Protein AF-0000000068240963 (afdb_homodimer)

Nearest PDB structures (foldseek):
  6b12-assembly2_D  TM=6.753E-01  e=6.846E-03  Pseudomonas protegens Pf-5
  7p8y-assembly2_C  TM=1.912E-01  e=8.252E+00  Gammaproteobacteria bacterium
  6b12-assembly2_D  TM=6.751E-01  e=6.357E-03  Pseudomonas protegens Pf-5
  7p8y-assembly2_C  TM=1.913E-01  e=6.414E+00  Gammaproteobacteria bacterium

pLDDT: mean 86.7, std 23.02, range [28.16, 98.94]

Foldseek 3Di:
DDPPPPPPPPPPPPPPPPPPPPPPPPPPCPLDLAADADQDDDDPVNVFKDFDDDVPQQVVQDDDAQAKGFPDWTKIFGQAKAKKKDQFAPVDVVCQQPFKIGNDDDDDDPVVSCQQRVPACVHHVSFKMKIWIFHGGAMKIKHWMHKHDRDPVDIHGIHNGIMIGHHGRVVGIDPMDMDGDDDDDD/DDPPPPPPPPPPPPPPPPPPPPPPPPPPCVLDLAADADQDDDDPVNVFKDFDDDPPQQVVQDDDAQAKGFPDWTKIFGQAKAKKKDQFAPVDVVCQQPFKIGNDDDDDDPVVSCLQRVPACVHHVSFKMKIWIFHGGAMKIKHWMHKHDRDPVDIHGIHNGIMIGHHGRVVGIHPMDMDGDDDDDD

Structure (mmCIF, N/CA/C/O backbone):
data_AF-0000000068240963-model_v1
#
loop_
_entity.id
_entity.type
_entity.pdbx_description
1 polymer Lipoprotein
#
loop_
_atom_site.group_PDB
_atom_site.id
_atom_site.type_symbol
_atom_site.label_atom_id
_atom_site.label_alt_id
_atom_site.label_comp_id
_atom_site.label_asym_id
_atom_site.label_entity_id
_atom_site.label_seq_id
_atom_site.pdbx_PDB_ins_code
_atom_site.Cartn_x
_atom_site.Cartn_y
_atom_site.Cartn_z
_atom_site.occupancy
_atom_site.B_iso_or_equiv
_atom_site.auth_seq_id
_atom_site.auth_comp_id
_atom_site.auth_asym_id
_atom_site.auth_atom_id
_atom_site.pdbx_PDB_model_num
ATOM 1 N N . MET A 1 1 ? -93.062 -16.359 -16 1 31.48 1 MET A N 1
ATOM 2 C CA . MET A 1 1 ? -92 -15.68 -16.672 1 31.48 1 MET A CA 1
ATOM 3 C C . MET A 1 1 ? -90.812 -15.547 -15.742 1 31.48 1 MET A C 1
ATOM 5 O O . MET A 1 1 ? -90.938 -15.234 -14.562 1 31.48 1 MET A O 1
ATOM 9 N N . LEU A 1 2 ? -89.625 -16.219 -16.188 1 37.72 2 LEU A N 1
ATOM 10 C CA . LEU A 1 2 ? -88.312 -16.672 -15.734 1 37.72 2 LEU A CA 1
ATOM 11 C C . LEU A 1 2 ? -87.438 -15.477 -15.367 1 37.72 2 LEU A C 1
ATOM 13 O O . LEU A 1 2 ? -87.188 -14.586 -16.188 1 37.72 2 LEU A O 1
ATOM 17 N N . ASN A 1 3 ? -87.438 -15.094 -14.086 1 34.91 3 ASN A N 1
ATOM 18 C CA . ASN A 1 3 ? -86.625 -14.094 -13.375 1 34.91 3 ASN A CA 1
ATOM 19 C C . ASN A 1 3 ? -85.125 -14.281 -13.617 1 34.91 3 ASN A C 1
ATOM 21 O O . ASN A 1 3 ? -84.562 -15.32 -13.266 1 34.91 3 ASN A O 1
ATOM 25 N N . MET A 1 4 ? -84.562 -13.734 -14.695 1 28.16 4 MET A N 1
ATOM 26 C CA . MET A 1 4 ? -83.188 -13.727 -15.188 1 28.16 4 MET A CA 1
ATOM 27 C C . MET A 1 4 ? -82.25 -13.078 -14.172 1 28.16 4 MET A C 1
ATOM 29 O O . MET A 1 4 ? -82.312 -11.875 -13.93 1 28.16 4 MET A O 1
ATOM 33 N N . LYS A 1 5 ? -82.062 -13.617 -12.984 1 37.53 5 LYS A N 1
ATOM 34 C CA . LYS A 1 5 ? -81.125 -13.062 -12.023 1 37.53 5 LYS A CA 1
ATOM 35 C C . LYS A 1 5 ? -79.75 -12.883 -12.648 1 37.53 5 LYS A C 1
ATOM 37 O O . LYS A 1 5 ? -79.125 -13.852 -13.125 1 37.53 5 LYS A O 1
ATOM 42 N N . ARG A 1 6 ? -79.5 -11.734 -13.336 1 35.41 6 ARG A N 1
ATOM 43 C CA . ARG A 1 6 ? -78.188 -11.398 -13.891 1 35.41 6 ARG A CA 1
ATOM 44 C C . ARG A 1 6 ? -77.062 -11.539 -12.836 1 35.41 6 ARG A C 1
ATOM 46 O O . ARG A 1 6 ? -77.188 -10.969 -11.75 1 35.41 6 ARG A O 1
ATOM 53 N N . ILE A 1 7 ? -76.375 -12.68 -12.789 1 35.81 7 ILE A N 1
ATOM 54 C CA . ILE A 1 7 ? -75.188 -13 -12 1 35.81 7 ILE A CA 1
ATOM 55 C C . ILE A 1 7 ? -74.062 -11.977 -12.289 1 35.81 7 ILE A C 1
ATOM 57 O O . ILE A 1 7 ? -73.688 -11.797 -13.445 1 35.81 7 ILE A O 1
ATOM 61 N N . LEU A 1 8 ? -74 -10.859 -11.578 1 36.12 8 LEU A N 1
ATOM 62 C CA . LEU A 1 8 ? -72.938 -9.852 -11.648 1 36.12 8 LEU A CA 1
ATOM 63 C C . LEU A 1 8 ? -71.562 -10.484 -11.375 1 36.12 8 LEU A C 1
ATOM 65 O O . LEU A 1 8 ? -71.312 -11.078 -10.312 1 36.12 8 LEU A O 1
ATOM 69 N N . SER A 1 9 ? -70.875 -11.047 -12.398 1 35.81 9 SER A N 1
ATOM 70 C CA . SER A 1 9 ? -69.562 -11.594 -12.305 1 35.81 9 SER A CA 1
ATOM 71 C C . SER A 1 9 ? -68.562 -10.539 -11.852 1 35.81 9 SER A C 1
ATOM 73 O O . SER A 1 9 ? -68.438 -9.469 -12.469 1 35.81 9 SER A O 1
ATOM 75 N N . PHE A 1 10 ? -68.25 -10.438 -10.602 1 38.62 10 PHE A N 1
ATOM 76 C CA . PHE A 1 10 ? -67.188 -9.609 -10.031 1 38.62 10 PHE A CA 1
ATOM 77 C C . PHE A 1 10 ? -65.812 -10.039 -10.562 1 38.62 10 PHE A C 1
ATOM 79 O O . PHE A 1 10 ? -65.375 -11.18 -10.352 1 38.62 10 PHE A O 1
ATOM 86 N N . THR A 1 11 ? -65.375 -9.578 -11.758 1 35 11 THR A N 1
ATOM 87 C CA . THR A 1 11 ? -64.062 -9.805 -12.258 1 35 11 THR A CA 1
ATOM 88 C C . THR A 1 11 ? -63 -9.172 -11.328 1 35 11 THR A C 1
ATOM 90 O O . THR A 1 11 ? -63.031 -7.969 -11.078 1 35 11 THR A O 1
ATOM 93 N N . LEU A 1 12 ? -62.469 -9.961 -10.383 1 36.5 12 LEU A N 1
ATOM 94 C CA . LEU A 1 12 ? -61.344 -9.594 -9.539 1 36.5 12 LEU A CA 1
ATOM 95 C C . LEU A 1 12 ? -60.094 -9.297 -10.383 1 36.5 12 LEU A C 1
ATOM 97 O O . LEU A 1 12 ? -59.625 -10.164 -11.109 1 36.5 12 LEU A O 1
ATOM 101 N N . ILE A 1 13 ? -59.969 -8.102 -10.836 1 38 13 ILE A N 1
ATOM 102 C CA . ILE A 1 13 ? -58.75 -7.684 -11.516 1 38 13 ILE A CA 1
ATOM 103 C C . ILE A 1 13 ? -57.562 -7.781 -10.555 1 38 13 ILE A C 1
ATOM 105 O O . ILE A 1 13 ? -57.531 -7.129 -9.508 1 38 13 ILE A O 1
ATOM 109 N N . ALA A 1 14 ? -56.844 -8.93 -10.5 1 35.03 14 ALA A N 1
ATOM 110 C CA . ALA A 1 14 ? -55.594 -9.094 -9.797 1 35.03 14 ALA A CA 1
ATOM 111 C C . ALA A 1 14 ? -54.531 -8.102 -10.305 1 35.03 14 ALA A C 1
ATOM 113 O O . ALA A 1 14 ? -54.125 -8.188 -11.453 1 35.03 14 ALA A O 1
ATOM 114 N N . ALA A 1 15 ? -54.594 -6.848 -9.836 1 36.31 15 ALA A N 1
ATOM 115 C CA . ALA A 1 15 ? -53.5 -5.926 -10.07 1 36.31 15 ALA A CA 1
ATOM 116 C C . ALA A 1 15 ? -52.188 -6.531 -9.602 1 36.31 15 ALA A C 1
ATOM 118 O O . ALA A 1 15 ? -52 -6.797 -8.406 1 36.31 15 ALA A O 1
ATOM 119 N N . ILE A 1 16 ? -51.625 -7.43 -10.484 1 35.94 16 ILE A N 1
ATOM 120 C CA . ILE A 1 16 ? -50.25 -7.844 -10.242 1 35.94 16 ILE A CA 1
ATOM 121 C C . ILE A 1 16 ? -49.344 -6.609 -10.117 1 35.94 16 ILE A C 1
ATOM 123 O O . ILE A 1 16 ? -49.219 -5.84 -11.07 1 35.94 16 ILE A O 1
ATOM 127 N N . GLN A 1 17 ? -49.312 -5.965 -8.945 1 37.25 17 GLN A N 1
ATOM 128 C CA . GLN A 1 17 ? -48.281 -4.988 -8.648 1 37.25 17 GLN A CA 1
ATOM 129 C C . GLN A 1 17 ? -46.875 -5.586 -8.852 1 37.25 17 GLN A C 1
ATOM 131 O O . GLN A 1 17 ? -46.5 -6.52 -8.148 1 37.25 17 GLN A O 1
ATOM 136 N N . GLY A 1 18 ? -46.469 -5.746 -10.125 1 33.72 18 GLY A N 1
ATOM 137 C CA . GLY A 1 18 ? -45.062 -6.043 -10.344 1 33.72 18 GLY A CA 1
ATOM 138 C C . GLY A 1 18 ? -44.125 -5.141 -9.562 1 33.72 18 GLY A C 1
ATOM 139 O O . GLY A 1 18 ? -44.312 -3.918 -9.562 1 33.72 18 GLY A O 1
ATOM 140 N N . CYS A 1 19 ? -43.531 -5.668 -8.445 1 36.44 19 CYS A N 1
ATOM 141 C CA . CYS A 1 19 ? -42.438 -5.031 -7.742 1 36.44 19 CYS A CA 1
ATOM 142 C C . CYS A 1 19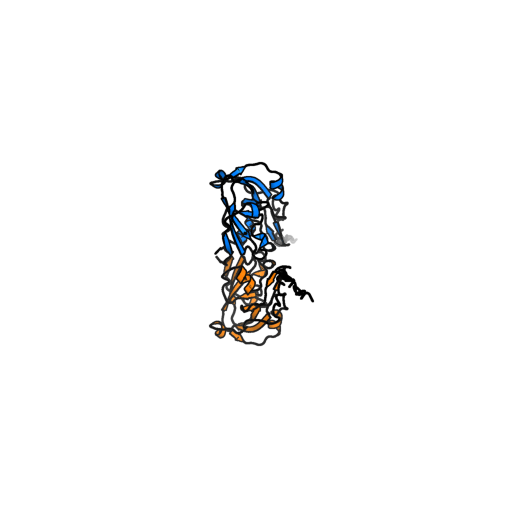 ? -41.375 -4.578 -8.719 1 36.44 19 CYS A C 1
ATOM 144 O O . CYS A 1 19 ? -40.656 -5.402 -9.289 1 36.44 19 CYS A O 1
ATOM 146 N N . ALA A 1 20 ? -41.625 -3.551 -9.578 1 38.75 20 ALA A N 1
ATOM 147 C CA . ALA A 1 20 ? -40.5 -2.959 -10.281 1 38.75 20 ALA A CA 1
ATOM 148 C C . ALA A 1 20 ? -39.344 -2.717 -9.336 1 38.75 20 ALA A C 1
ATOM 150 O O . ALA A 1 20 ? -39.5 -2.102 -8.281 1 38.75 20 ALA A O 1
ATOM 151 N N . ASN A 1 21 ? -38.406 -3.561 -9.32 1 35.47 21 ASN A N 1
ATOM 152 C CA . ASN A 1 21 ? -37.094 -3.238 -8.719 1 35.47 21 ASN A CA 1
ATOM 153 C C . ASN A 1 21 ? -36.656 -1.838 -9.102 1 35.47 21 ASN A C 1
ATOM 155 O O . ASN A 1 21 ? -36.406 -1.56 -10.281 1 35.47 21 ASN A O 1
ATOM 159 N N . GLU A 1 22 ? -37.156 -0.803 -8.422 1 39.19 22 GLU A N 1
ATOM 160 C CA . GLU A 1 22 ? -36.531 0.506 -8.625 1 39.19 22 GLU A CA 1
ATOM 161 C C . GLU A 1 22 ? -35.031 0.402 -8.648 1 39.19 22 GLU A C 1
ATOM 163 O O . GLU A 1 22 ? -34.438 -0.231 -7.777 1 39.19 22 GLU A O 1
ATOM 168 N N . PRO A 1 23 ? -34.438 0.519 -9.828 1 34.28 23 PRO A N 1
ATOM 169 C CA . PRO A 1 23 ? -32.969 0.567 -9.758 1 34.28 23 PRO A CA 1
ATOM 170 C C . PRO A 1 23 ? -32.469 1.433 -8.609 1 34.28 23 PRO A C 1
ATOM 172 O O . PRO A 1 23 ? -33.125 2.408 -8.227 1 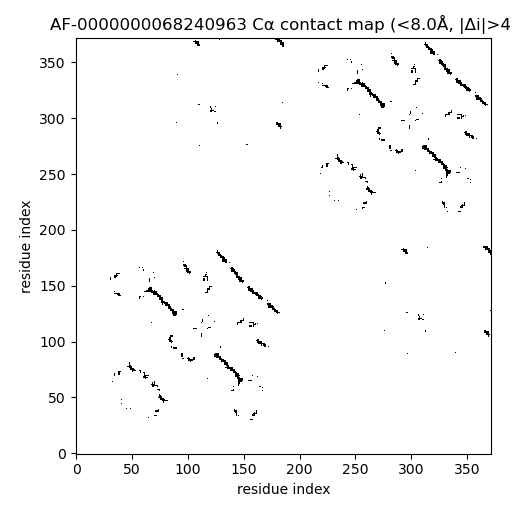34.28 23 PRO A O 1
ATOM 175 N N . SER A 1 24 ? -31.844 0.819 -7.617 1 35.12 24 SER A N 1
ATOM 176 C CA . SER A 1 24 ? -31.141 1.611 -6.605 1 35.12 24 SER A CA 1
ATOM 177 C C . SER A 1 24 ? -30.453 2.822 -7.23 1 35.12 24 SER A C 1
ATOM 179 O O . SER A 1 24 ? -29.516 2.676 -8.008 1 35.12 24 SER A O 1
ATOM 181 N N . VAL A 1 25 ? -31.203 3.879 -7.523 1 35.28 25 VAL A N 1
ATOM 182 C CA . VAL A 1 25 ? -30.547 5.137 -7.863 1 35.28 25 VAL A CA 1
ATOM 183 C C . VAL A 1 25 ? -29.312 5.332 -6.984 1 35.28 25 VAL A C 1
ATOM 185 O O . VAL A 1 25 ? -29.422 5.387 -5.758 1 35.28 25 VAL A O 1
ATOM 188 N N . SER A 1 26 ? -28.172 4.863 -7.406 1 36.78 26 SER A N 1
ATOM 189 C CA . SER A 1 26 ? -26.953 5.324 -6.734 1 36.78 26 SER A CA 1
ATOM 190 C C . SER A 1 26 ? -27.062 6.793 -6.344 1 36.78 26 SER A C 1
ATOM 192 O O . SER A 1 26 ? -27.375 7.641 -7.184 1 36.78 26 SER A O 1
ATOM 194 N N . GLN A 1 27 ? -27.656 7.07 -5.188 1 39.06 27 GLN A N 1
ATOM 195 C CA . GLN A 1 27 ? -27.641 8.438 -4.672 1 39.06 27 GLN A CA 1
ATOM 196 C C . GLN A 1 27 ? -26.344 9.148 -5.07 1 39.06 27 GLN A C 1
ATOM 198 O O . GLN A 1 27 ? -25.266 8.57 -4.98 1 39.06 27 GLN A O 1
ATOM 203 N N . PRO A 1 28 ? -26.406 10.07 -5.953 1 38.94 28 PRO A N 1
ATOM 204 C CA . PRO A 1 28 ? -25.203 10.898 -6.121 1 38.94 28 PRO A CA 1
ATOM 205 C C . PRO A 1 28 ? -24.5 11.195 -4.801 1 38.94 28 PRO A C 1
ATOM 207 O O . PRO A 1 28 ? -25.156 11.547 -3.812 1 38.94 28 PRO A O 1
ATOM 210 N N . ILE A 1 29 ? -23.547 10.406 -4.32 1 40.78 29 ILE A N 1
ATOM 211 C CA . ILE A 1 29 ? -22.75 10.914 -3.211 1 40.78 29 ILE A CA 1
ATOM 212 C C . ILE A 1 29 ? -22.688 12.438 -3.273 1 40.78 29 ILE A C 1
ATOM 214 O O . ILE A 1 29 ? -22.141 13.008 -4.215 1 40.78 29 ILE A O 1
ATOM 218 N N . SER A 1 30 ? -23.703 13.086 -3.148 1 40 30 SER A N 1
ATOM 219 C CA . SER A 1 30 ? -23.578 14.5 -2.818 1 40 30 SER A CA 1
ATOM 220 C C . SER A 1 30 ? -22.375 14.75 -1.913 1 40 30 SER A C 1
ATOM 222 O O . SER A 1 30 ? -22.422 14.477 -0.713 1 40 30 SER A O 1
ATOM 224 N N . SER A 1 31 ? -21.141 14.234 -2.127 1 46.09 31 SER A N 1
ATOM 225 C CA . SER A 1 31 ? -19.922 14.617 -1.447 1 46.09 31 SER A CA 1
ATOM 226 C C . SER A 1 31 ? -19.984 16.062 -0.956 1 46.09 31 SER A C 1
ATOM 228 O O . SER A 1 31 ? -20.125 16.984 -1.756 1 46.09 31 SER A O 1
ATOM 230 N N . GLY A 1 32 ? -20.594 16.297 0.107 1 46.94 32 GLY A N 1
ATOM 231 C CA . GLY A 1 32 ? -20.875 17.516 0.863 1 46.94 32 GLY A CA 1
ATOM 232 C C . GLY A 1 32 ? -19.781 18.562 0.742 1 46.94 32 GLY A C 1
ATOM 233 O O . GLY A 1 32 ? -18.594 18.234 0.872 1 46.94 32 GLY A O 1
ATOM 234 N N . LEU A 1 33 ? -19.938 19.719 -0.017 1 61.09 33 LEU A N 1
ATOM 235 C CA . LEU A 1 33 ? -19.297 21.016 -0.231 1 61.09 33 LEU A CA 1
ATOM 236 C C . LEU A 1 33 ? -18.703 21.547 1.067 1 61.09 33 LEU A C 1
ATOM 238 O O . LEU A 1 33 ? -17.938 22.516 1.052 1 61.09 33 LEU A O 1
ATOM 242 N N . TYR A 1 34 ? -18.906 20.875 2.271 1 87.69 34 TYR A N 1
ATOM 243 C CA . TYR A 1 34 ? -18.438 21.516 3.492 1 87.69 34 TYR A CA 1
ATOM 244 C C . TYR A 1 34 ? -17.344 20.688 4.16 1 87.69 34 TYR A C 1
ATOM 246 O O . TYR A 1 34 ? -17.406 19.453 4.148 1 87.69 34 TYR A O 1
ATOM 254 N N . CYS A 1 35 ? -16.422 21.312 4.645 1 97.12 35 CYS A N 1
ATOM 255 C CA . CYS A 1 35 ? -15.328 20.688 5.387 1 97.12 35 CYS A CA 1
ATOM 256 C C . CYS A 1 35 ? -15.828 20.125 6.711 1 97.12 35 CYS A C 1
ATOM 258 O O . CYS A 1 35 ? -16.781 20.641 7.289 1 97.12 35 CYS A O 1
ATOM 260 N N . VAL A 1 36 ? -15.297 18.969 7.129 1 98.12 36 VAL A N 1
ATOM 261 C CA . VAL A 1 36 ? -15.625 18.375 8.422 1 98.12 36 VAL A CA 1
ATOM 262 C C . VAL A 1 36 ? -14.391 18.375 9.32 1 98.12 36 VAL A C 1
ATOM 264 O O . VAL A 1 36 ? -13.266 18.438 8.836 1 98.12 36 VAL A O 1
ATOM 267 N N . GLY A 1 37 ? -14.602 18.359 10.648 1 98 37 GLY A N 1
ATOM 268 C CA . GLY A 1 37 ? -13.508 18.328 11.602 1 98 37 GLY A CA 1
ATOM 269 C C . GLY A 1 37 ? -13.133 19.688 12.133 1 98 37 GLY A C 1
ATOM 270 O O . GLY A 1 37 ? -13.938 20.625 12.062 1 98 37 GLY A O 1
ATOM 271 N N . SER A 1 38 ? -11.969 19.719 12.781 1 98.06 38 SER A N 1
ATOM 272 C CA . SER A 1 38 ? -11.469 20.953 13.391 1 98.06 38 SER A CA 1
ATOM 273 C C . SER A 1 38 ? -9.984 21.156 13.086 1 98.06 38 SER A C 1
ATOM 275 O O . SER A 1 38 ? -9.219 20.188 13.078 1 98.06 38 SER A O 1
ATOM 277 N N . THR A 1 39 ? -9.664 22.391 12.906 1 98.56 39 THR A N 1
ATOM 278 C CA . THR A 1 39 ? -8.266 22.734 12.688 1 98.56 39 THR A CA 1
ATOM 279 C C . THR A 1 39 ? -7.57 23.062 14.008 1 98.56 39 THR A C 1
ATOM 281 O O . THR A 1 39 ? -6.363 23.312 14.031 1 98.56 39 THR A O 1
ATOM 284 N N . ALA A 1 40 ? -8.352 23.062 15.07 1 98.44 40 ALA A N 1
ATOM 285 C CA . ALA A 1 40 ? -7.797 23.422 16.375 1 98.44 40 ALA A CA 1
ATOM 286 C C . ALA A 1 40 ? -6.934 22.297 16.922 1 98.44 40 ALA A C 1
ATOM 288 O O . ALA A 1 40 ? -7.285 21.109 16.797 1 98.44 40 ALA A O 1
ATOM 289 N N . LEU A 1 41 ? -5.828 22.703 17.5 1 98.31 41 LEU A N 1
ATOM 290 C CA . LEU A 1 41 ? -4.98 21.75 18.203 1 98.31 41 LEU A CA 1
ATOM 291 C C . LEU A 1 41 ? -5.441 21.562 19.641 1 98.31 41 LEU A C 1
ATOM 293 O O . LEU A 1 41 ? -5.84 22.516 20.297 1 98.31 41 LEU A O 1
ATOM 297 N N . SER A 1 42 ? -5.426 20.328 20.031 1 93.88 42 SER A N 1
ATOM 298 C CA . SER A 1 42 ? -5.895 20.016 21.375 1 93.88 42 SER A CA 1
ATOM 299 C C . SER A 1 42 ? -4.863 19.203 22.156 1 93.88 42 SER A C 1
ATOM 301 O O . SER A 1 42 ? -3.834 18.812 21.594 1 93.88 42 SER A O 1
ATOM 303 N N . GLY A 1 43 ? -5.105 19.094 23.406 1 94.5 43 GLY A N 1
ATOM 304 C CA . GLY A 1 43 ? -4.207 18.328 24.25 1 94.5 43 GLY A CA 1
ATOM 305 C C . GLY A 1 43 ? -2.805 18.906 24.297 1 94.5 43 GLY A C 1
ATOM 306 O O . GLY A 1 43 ? -2.627 20.125 24.375 1 94.5 43 GLY A O 1
ATOM 307 N N . GLU A 1 44 ? -1.852 17.984 24.234 1 94.5 44 GLU A N 1
ATOM 308 C CA . GLU A 1 44 ? -0.459 18.391 24.406 1 94.5 44 GLU A CA 1
ATOM 309 C C . GLU A 1 44 ? -0.006 19.281 23.234 1 94.5 44 GLU A C 1
ATOM 311 O O . GLU A 1 44 ? 0.887 20.109 23.406 1 94.5 44 GLU A O 1
ATOM 316 N N . LEU A 1 45 ? -0.627 19.125 22.125 1 97.31 45 LEU A N 1
ATOM 317 C CA . LEU A 1 45 ? -0.229 19.891 20.953 1 97.31 45 LEU A CA 1
ATOM 318 C C . LEU A 1 45 ? -0.592 21.359 21.109 1 97.31 45 LEU A C 1
ATOM 320 O O . LEU A 1 45 ? 0.073 22.234 20.547 1 97.31 45 LEU A O 1
ATOM 324 N N . SER A 1 46 ? -1.613 21.641 21.844 1 96.69 46 SER A N 1
ATOM 325 C CA . SER A 1 46 ? -2.055 23.016 22.031 1 96.69 46 SER A CA 1
ATOM 326 C C . SER A 1 46 ? -0.982 23.859 22.703 1 96.69 46 SER A C 1
ATOM 328 O O . SER A 1 46 ? -0.889 25.062 22.484 1 96.69 46 SER A O 1
ATOM 330 N N . ASP A 1 47 ? -0.165 23.203 23.516 1 96.62 47 ASP A N 1
ATOM 331 C CA . ASP A 1 47 ? 0.882 23.906 24.25 1 96.62 47 ASP A CA 1
ATOM 332 C C . ASP A 1 47 ? 2.146 24.047 23.391 1 96.62 47 ASP A C 1
ATOM 334 O O . ASP A 1 47 ? 3.051 24.812 23.75 1 96.62 47 ASP A O 1
ATOM 338 N N . LYS A 1 48 ? 2.119 23.359 22.312 1 98.56 48 LYS A N 1
ATOM 339 C CA . LYS A 1 48 ? 3.354 23.297 21.531 1 98.56 48 LYS A CA 1
ATOM 340 C C . LYS A 1 48 ? 3.264 24.172 20.281 1 98.56 48 LYS A C 1
ATOM 342 O O . LYS A 1 48 ? 4.223 24.281 19.516 1 98.56 48 LYS A O 1
ATOM 347 N N . PHE A 1 49 ? 2.119 24.781 20.141 1 98.75 49 PHE A N 1
ATOM 348 C CA . PHE A 1 49 ? 1.896 25.594 18.953 1 98.75 49 PHE A CA 1
ATOM 349 C C . PHE A 1 49 ? 1.16 26.875 19.312 1 98.75 49 PHE A C 1
ATOM 351 O O . PHE A 1 49 ? 0.346 26.891 20.25 1 98.75 49 PHE A O 1
ATOM 358 N N . THR A 1 50 ? 1.399 27.953 18.625 1 98.5 50 THR A N 1
ATOM 359 C CA . THR A 1 50 ? 0.633 29.203 18.688 1 98.5 50 THR A CA 1
ATOM 360 C C . THR A 1 50 ? 0.003 29.531 17.344 1 98.5 50 THR A C 1
ATOM 362 O O . THR A 1 50 ? 0.652 29.406 16.297 1 98.5 50 THR A O 1
ATOM 365 N N . PRO A 1 51 ? -1.272 29.859 17.344 1 98.44 51 PRO A N 1
ATOM 366 C CA . PRO A 1 51 ? -1.871 30.266 16.078 1 98.44 51 PRO A CA 1
ATOM 367 C C . PRO A 1 51 ? -1.244 31.531 15.508 1 98.44 51 PRO A C 1
ATOM 369 O O . PRO A 1 51 ? -0.913 32.438 16.266 1 98.44 51 PRO A O 1
ATOM 372 N N . VAL A 1 52 ? -1.015 31.531 14.242 1 98.81 52 VAL A N 1
ATOM 373 C CA . VAL A 1 52 ? -0.502 32.719 13.562 1 98.81 52 VAL A CA 1
ATOM 374 C C . VAL A 1 52 ? -1.249 32.906 12.242 1 98.81 52 VAL A C 1
ATOM 376 O O . VAL A 1 52 ? -1.921 32 11.758 1 98.81 52 VAL A O 1
ATOM 379 N N . GLN A 1 53 ? -1.182 34.125 11.719 1 98.5 53 GLN A N 1
ATOM 380 C CA . GLN A 1 53 ? -1.756 34.438 10.406 1 98.5 53 GLN A CA 1
ATOM 381 C C . GLN A 1 53 ? -0.693 34.375 9.312 1 98.5 53 GLN A C 1
ATOM 383 O O . GLN A 1 53 ? 0.368 34.969 9.438 1 98.5 53 GLN A O 1
ATOM 388 N N . ASP A 1 54 ? -0.953 33.531 8.32 1 98.69 54 ASP A N 1
ATOM 389 C CA . ASP A 1 54 ? -0.134 33.438 7.117 1 98.69 54 ASP A CA 1
ATOM 390 C C . ASP A 1 54 ? -0.959 32.938 5.934 1 98.69 54 ASP A C 1
ATOM 392 O O . ASP A 1 54 ? -0.982 31.734 5.645 1 98.69 54 ASP A O 1
ATOM 396 N N . GLU A 1 55 ? -1.518 33.875 5.242 1 98.44 55 GLU A N 1
ATOM 397 C CA . GLU A 1 55 ? -2.453 33.531 4.172 1 98.44 55 GLU A CA 1
ATOM 398 C C . GLU A 1 55 ? -1.741 32.844 3.012 1 98.44 55 GLU A C 1
ATOM 400 O O . GLU A 1 55 ? -2.314 31.969 2.357 1 98.44 55 GLU A O 1
ATOM 405 N N . SER A 1 56 ? -0.557 33.25 2.76 1 98.62 56 SER A N 1
ATOM 406 C CA . SER A 1 56 ? 0.212 32.656 1.678 1 98.62 56 SER A CA 1
ATOM 407 C C . SER A 1 56 ? 0.463 31.156 1.939 1 98.62 56 SER A C 1
ATOM 409 O O . SER A 1 56 ? 0.255 30.328 1.058 1 98.62 56 SER A O 1
ATOM 411 N N . LEU A 1 57 ? 0.941 30.844 3.092 1 98.81 57 LEU A N 1
ATOM 412 C CA . LEU A 1 57 ? 1.178 29.453 3.459 1 98.81 57 LEU A CA 1
ATOM 413 C C . LEU A 1 57 ? -0.124 28.656 3.447 1 98.81 57 LEU A C 1
ATOM 415 O O . LEU A 1 57 ? -0.169 27.531 2.934 1 98.81 57 LEU A O 1
ATOM 419 N N . LEU A 1 58 ? -1.198 29.219 4.012 1 98.88 58 LEU A N 1
ATOM 420 C CA . LEU A 1 58 ? -2.492 28.547 4.055 1 98.88 58 LEU A CA 1
ATOM 421 C C . LEU A 1 58 ? -2.979 28.203 2.648 1 98.88 58 LEU A C 1
ATOM 423 O O . LEU A 1 58 ? -3.463 27.109 2.398 1 98.88 58 LEU A O 1
ATOM 427 N N . SER A 1 59 ? -2.775 29.125 1.725 1 98.62 59 SER A N 1
ATOM 428 C CA . SER A 1 59 ? -3.283 28.953 0.367 1 98.62 59 SER A CA 1
ATOM 429 C C . SER A 1 59 ? -2.561 27.812 -0.353 1 98.62 59 SER A C 1
ATOM 431 O O . SER A 1 59 ? -3.131 27.172 -1.239 1 98.62 59 SER A O 1
ATOM 433 N N . GLN A 1 60 ? -1.315 27.562 -0.018 1 98.69 60 GLN A N 1
ATOM 434 C CA . GLN A 1 60 ? -0.56 26.469 -0.61 1 98.69 60 GLN A CA 1
ATOM 435 C C . GLN A 1 60 ? -1.153 25.109 -0.219 1 98.69 60 GLN A C 1
ATOM 437 O O . GLN A 1 60 ? -0.997 24.125 -0.942 1 98.69 60 GLN A O 1
ATOM 442 N N . ALA A 1 61 ? -1.847 25.109 0.886 1 98.81 61 ALA A N 1
ATOM 443 C CA . ALA A 1 61 ? -2.271 23.844 1.474 1 98.81 61 ALA A CA 1
ATOM 444 C C . ALA A 1 61 ? -3.717 23.516 1.105 1 98.81 61 ALA A C 1
ATOM 446 O O . ALA A 1 61 ? -4.156 22.375 1.227 1 98.81 61 ALA A O 1
ATOM 447 N N . ILE A 1 62 ? -4.492 24.5 0.681 1 98.75 62 ILE A N 1
ATOM 448 C CA . ILE A 1 62 ? -5.926 24.344 0.445 1 98.75 62 ILE A CA 1
ATOM 449 C C . ILE A 1 62 ? -6.164 23.891 -0.993 1 98.75 62 ILE A C 1
ATOM 451 O O . ILE A 1 62 ? -5.555 24.406 -1.926 1 98.75 62 ILE A O 1
ATOM 455 N N . GLY A 1 63 ? -7 22.875 -1.134 1 98.12 63 GLY A N 1
ATOM 456 C CA . GLY A 1 63 ? -7.352 22.375 -2.457 1 98.12 63 GLY A CA 1
ATOM 457 C C . GLY A 1 63 ? -8.836 22.453 -2.748 1 98.12 63 GLY A C 1
ATOM 458 O O . GLY A 1 63 ? -9.648 22.625 -1.834 1 98.12 63 GLY A O 1
ATOM 459 N N . GLU A 1 64 ? -9.164 22.312 -4.047 1 97.12 64 GLU A N 1
ATOM 460 C CA . GLU A 1 64 ? -10.555 22.219 -4.48 1 97.12 64 GLU A CA 1
ATOM 461 C C . GLU A 1 64 ? -11.109 20.812 -4.301 1 97.12 64 GLU A C 1
ATOM 463 O O . GLU A 1 64 ? -10.344 19.844 -4.207 1 97.12 64 GLU A O 1
ATOM 468 N N . PRO A 1 65 ? -12.445 20.719 -4.23 1 97.38 65 PRO A N 1
ATOM 469 C CA . PRO A 1 65 ? -13.039 19.391 -4.141 1 97.38 65 PRO A CA 1
ATOM 470 C C . PRO A 1 65 ? -12.5 18.438 -5.195 1 97.38 65 PRO A C 1
ATOM 472 O O . PRO A 1 65 ? -12.305 18.828 -6.348 1 97.38 65 PRO A O 1
ATOM 475 N N . LEU A 1 66 ? -12.156 17.234 -4.754 1 97.19 66 LEU A N 1
ATOM 476 C CA . LEU A 1 66 ? -11.742 16.094 -5.57 1 97.19 66 LEU A CA 1
ATOM 477 C C . LEU A 1 66 ? -10.281 16.219 -5.988 1 97.19 66 LEU A C 1
ATOM 479 O O . LEU A 1 66 ? -9.773 15.391 -6.746 1 97.19 66 LEU A O 1
ATOM 483 N N . GLN A 1 67 ? -9.562 17.219 -5.449 1 95.94 67 GLN A N 1
ATOM 484 C CA . GLN A 1 67 ? -8.188 17.422 -5.887 1 95.94 67 GLN A CA 1
ATOM 485 C C . GLN A 1 67 ? -7.203 17.109 -4.762 1 95.94 67 GLN A C 1
ATOM 487 O O . GLN A 1 67 ? -5.988 17.219 -4.941 1 95.94 67 GLN A O 1
ATOM 492 N N . GLY A 1 68 ? -7.684 16.766 -3.588 1 97.5 68 GLY A N 1
ATOM 493 C CA . GLY A 1 68 ? -6.812 16.547 -2.443 1 97.5 68 GLY A CA 1
ATOM 494 C C . GLY A 1 68 ? -6.406 17.828 -1.744 1 97.5 68 GLY A C 1
ATOM 495 O O . GLY A 1 68 ? -7.09 18.844 -1.858 1 97.5 68 GLY A O 1
ATOM 496 N N . LYS A 1 69 ? -5.367 17.719 -0.999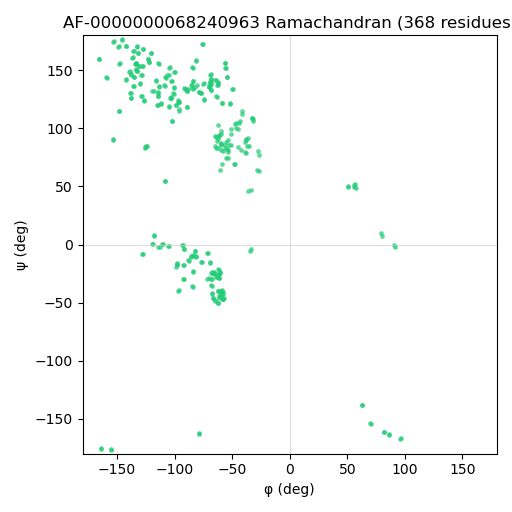 1 98.31 69 LYS A N 1
ATOM 497 C CA . LYS A 1 69 ? -4.941 18.797 -0.116 1 98.31 69 LYS A CA 1
ATOM 498 C C . LYS A 1 69 ? -5.91 18.969 1.049 1 98.31 69 LYS A C 1
ATOM 500 O O . LYS A 1 69 ? -6.43 17.984 1.583 1 98.31 69 LYS A O 1
ATOM 505 N N . LEU A 1 70 ? -5.973 20.203 1.589 1 98.81 70 LEU A N 1
ATOM 506 C CA . LEU A 1 70 ? -6.863 20.422 2.725 1 98.81 70 LEU A CA 1
ATOM 507 C C . LEU A 1 70 ? -8.156 21.094 2.281 1 98.81 70 LEU A C 1
ATOM 509 O O . LEU A 1 70 ? -8.148 21.906 1.361 1 98.81 70 LEU A O 1
ATOM 513 N N . CYS A 1 71 ? -9.188 20.766 2.986 1 98.69 71 CYS A N 1
ATOM 514 C CA . CYS A 1 71 ? -10.461 21.453 2.836 1 98.69 71 CYS A CA 1
ATOM 515 C C . CYS A 1 71 ? -10.5 22.719 3.691 1 98.69 71 CYS A C 1
ATOM 517 O O . CYS A 1 71 ? -11.133 23.703 3.316 1 98.69 71 CYS A O 1
ATOM 519 N N . GLN A 1 72 ? -9.883 22.641 4.824 1 98.62 72 GLN A N 1
ATOM 520 C CA . GLN A 1 72 ? -9.734 23.734 5.777 1 98.62 72 GLN A CA 1
ATOM 521 C C . GLN A 1 72 ? -8.422 23.625 6.543 1 98.62 72 GLN A C 1
ATOM 523 O O . GLN A 1 72 ? -7.848 22.547 6.648 1 98.62 72 GLN A O 1
ATOM 528 N N . GLY A 1 73 ? -7.949 24.781 7.035 1 98.88 73 GLY A N 1
ATOM 529 C CA . GLY A 1 73 ? -6.699 24.781 7.777 1 98.88 73 GLY A CA 1
ATOM 530 C C . GLY A 1 73 ? -6.465 26.062 8.555 1 98.88 73 GLY A C 1
ATOM 531 O O . GLY A 1 73 ? -7.117 27.078 8.297 1 98.88 73 GLY A O 1
ATOM 532 N N . SER A 1 74 ? -5.648 25.938 9.492 1 98.88 74 SER A N 1
ATOM 533 C CA . SER A 1 74 ? -5.109 27.062 10.266 1 98.88 74 SER A CA 1
ATOM 534 C C . SER A 1 74 ? -3.588 27 10.328 1 98.88 74 SER A C 1
ATOM 536 O O . SER A 1 74 ? -3.002 25.922 10.375 1 98.88 74 SER A O 1
ATOM 538 N N . VAL A 1 75 ? -3.029 28.156 10.336 1 98.94 75 VAL A N 1
ATOM 539 C CA . VAL A 1 75 ? -1.574 28.203 10.422 1 98.94 75 VAL A CA 1
ATOM 540 C C . VAL A 1 75 ? -1.146 28.297 11.883 1 98.94 75 VAL A C 1
ATOM 542 O O . VAL A 1 75 ? -1.735 29.047 12.664 1 98.94 75 VAL A O 1
ATOM 545 N N . TYR A 1 76 ? -0.179 27.516 12.242 1 98.94 76 TYR A N 1
ATOM 546 C CA . TYR A 1 76 ? 0.428 27.5 13.57 1 98.94 76 TYR A CA 1
ATOM 547 C C . TYR A 1 76 ? 1.943 27.625 13.477 1 98.94 76 TYR A C 1
ATOM 549 O O . TYR A 1 76 ? 2.539 27.312 12.445 1 98.94 76 TYR A O 1
ATOM 557 N N . GLU A 1 77 ? 2.492 28.125 14.469 1 98.88 77 GLU A N 1
ATOM 558 C CA . GLU A 1 77 ? 3.939 28.078 14.656 1 98.88 77 GLU A CA 1
ATOM 559 C C . GLU A 1 77 ? 4.316 27.219 15.867 1 98.88 77 GLU A C 1
ATOM 561 O O . GLU A 1 77 ? 3.742 27.375 16.953 1 98.88 77 GLU A O 1
ATOM 566 N N . SER A 1 78 ? 5.211 26.297 15.602 1 98.81 78 SER A N 1
ATOM 567 C CA . SER A 1 78 ? 5.645 25.453 16.719 1 98.81 78 SER A CA 1
ATOM 568 C C . SER A 1 78 ? 6.496 26.25 17.703 1 98.81 78 SER A C 1
ATOM 570 O O . SER A 1 78 ? 7.418 26.969 17.297 1 98.81 78 SER A O 1
ATOM 572 N N . THR A 1 79 ? 6.242 26.078 18.969 1 98.44 79 THR A N 1
ATOM 573 C CA . THR A 1 79 ? 6.996 26.797 20 1 98.44 79 THR A CA 1
ATOM 574 C C . THR A 1 79 ? 8.102 25.922 20.562 1 98.44 79 THR A C 1
ATOM 576 O O . THR A 1 79 ? 8.992 26.406 21.266 1 98.44 79 THR A O 1
ATOM 579 N N . GLN A 1 80 ? 8.031 24.625 20.344 1 98.25 80 GLN A N 1
ATOM 580 C CA . GLN A 1 80 ? 9.031 23.641 20.719 1 98.25 80 GLN A CA 1
ATOM 581 C C . GLN A 1 80 ? 9.172 22.562 19.641 1 98.25 80 GLN A C 1
ATOM 583 O O . GLN A 1 80 ? 8.406 22.547 18.672 1 98.25 80 GLN A O 1
ATOM 588 N N . ASP A 1 81 ? 10.18 21.75 19.812 1 98.56 81 ASP A N 1
ATOM 589 C CA . ASP A 1 81 ? 10.336 20.594 18.938 1 98.56 81 ASP A CA 1
ATOM 590 C C . ASP A 1 81 ? 9.156 19.641 19.062 1 98.56 81 ASP A C 1
ATOM 592 O O . ASP A 1 81 ? 8.664 19.391 20.156 1 98.56 81 ASP A O 1
ATOM 596 N N . VAL A 1 82 ? 8.719 19.125 17.953 1 98.81 82 VAL A N 1
ATOM 597 C CA . VAL A 1 82 ? 7.578 18.219 17.938 1 98.81 82 VAL A CA 1
ATOM 598 C C . VAL A 1 82 ? 7.879 17.031 17.031 1 98.81 82 VAL A C 1
ATOM 600 O O . VAL A 1 82 ? 8.414 17.188 15.938 1 98.81 82 VAL A O 1
ATOM 603 N N . ILE A 1 83 ? 7.547 15.805 17.469 1 98.81 83 ILE A N 1
ATOM 604 C CA . ILE A 1 83 ? 7.691 14.625 16.625 1 98.81 83 ILE A CA 1
ATOM 605 C C . ILE A 1 83 ? 6.547 14.57 15.609 1 98.81 83 ILE A C 1
ATOM 607 O O . ILE A 1 83 ? 5.383 14.75 15.977 1 98.81 83 ILE A O 1
ATOM 611 N N . ILE A 1 84 ? 6.867 14.383 14.344 1 98.88 84 ILE A N 1
ATOM 612 C CA . ILE A 1 84 ? 5.867 14.234 13.289 1 98.88 84 ILE A CA 1
ATOM 613 C C . ILE A 1 84 ? 6.207 13.023 12.422 1 98.88 84 ILE A C 1
ATOM 615 O O . ILE A 1 84 ? 7.316 12.492 12.5 1 98.88 84 ILE A O 1
ATOM 619 N N . TYR A 1 85 ? 5.227 12.586 11.625 1 98.88 85 TYR A N 1
ATOM 620 C CA . TYR A 1 85 ? 5.344 11.344 10.867 1 98.88 85 TYR A CA 1
ATOM 621 C C . TYR A 1 85 ? 4.906 11.547 9.422 1 98.88 85 TYR A C 1
ATOM 623 O O . TYR A 1 85 ? 4.02 12.359 9.141 1 98.88 85 TYR A O 1
ATOM 631 N N . ARG A 1 86 ? 5.496 10.766 8.578 1 98.56 86 ARG A N 1
ATOM 632 C CA . ARG A 1 86 ? 5.109 10.773 7.172 1 98.56 86 ARG A CA 1
ATOM 633 C C . ARG A 1 86 ? 5.289 9.398 6.543 1 98.56 86 ARG A C 1
ATOM 635 O O . ARG A 1 86 ? 6.398 8.859 6.527 1 98.56 86 ARG A O 1
ATOM 642 N N . ALA A 1 87 ? 4.195 8.828 6.152 1 98.19 87 ALA A N 1
ATOM 643 C CA . ALA A 1 87 ? 4.277 7.676 5.262 1 98.19 87 ALA A CA 1
ATOM 644 C C . ALA A 1 87 ? 4.539 8.109 3.822 1 98.19 87 ALA A C 1
ATOM 646 O O . ALA A 1 87 ? 3.908 9.047 3.324 1 98.19 87 ALA A O 1
ATOM 647 N N . TRP A 1 88 ? 5.527 7.453 3.207 1 96.81 88 TRP A N 1
ATOM 648 C CA . TRP A 1 88 ? 5.945 7.973 1.909 1 96.81 88 TRP A CA 1
ATOM 649 C C . TRP A 1 88 ? 6.367 6.836 0.981 1 96.81 88 TRP A C 1
ATOM 651 O O . TRP A 1 88 ? 6.191 5.66 1.309 1 96.81 88 TRP A O 1
ATOM 661 N N . ASN A 1 89 ? 6.688 7.188 -0.232 1 94.44 89 ASN A N 1
ATOM 662 C CA . ASN A 1 89 ? 6.965 6.297 -1.354 1 94.44 89 ASN A CA 1
ATOM 663 C C . ASN A 1 89 ? 8.461 6.047 -1.517 1 94.44 89 ASN A C 1
ATOM 665 O O . ASN A 1 89 ? 9.195 6.938 -1.944 1 94.44 89 ASN A O 1
ATOM 669 N N . SER A 1 90 ? 8.852 4.816 -1.305 1 92.06 90 SER A N 1
ATOM 670 C CA . SER A 1 90 ? 10.266 4.477 -1.383 1 92.06 90 SER A CA 1
ATOM 671 C C . SER A 1 90 ? 10.789 4.609 -2.809 1 92.06 90 SER A C 1
ATOM 673 O O . SER A 1 90 ? 11.992 4.785 -3.021 1 92.06 90 SER A O 1
ATOM 675 N N . THR A 1 91 ? 9.922 4.512 -3.74 1 89.62 91 THR A N 1
ATOM 676 C CA . THR A 1 91 ? 10.375 4.473 -5.129 1 89.62 91 THR A CA 1
ATOM 677 C C . THR A 1 91 ? 10.641 5.879 -5.652 1 89.62 91 THR A C 1
ATOM 679 O O . THR A 1 91 ? 11.125 6.051 -6.773 1 89.62 91 THR A O 1
ATOM 682 N N . ASN A 1 92 ? 10.344 6.867 -4.906 1 88.38 92 ASN A N 1
ATOM 683 C CA . ASN A 1 92 ? 10.719 8.258 -5.113 1 88.38 92 ASN A CA 1
ATOM 684 C C . ASN A 1 92 ? 11.461 8.828 -3.902 1 88.38 92 ASN A C 1
ATOM 686 O O . ASN A 1 92 ? 10.867 9.516 -3.074 1 88.38 92 ASN A O 1
ATOM 690 N N . PRO A 1 93 ? 12.766 8.602 -3.873 1 82.5 93 PRO A N 1
ATOM 691 C CA . PRO A 1 93 ? 13.484 8.984 -2.658 1 82.5 93 PRO A CA 1
ATOM 692 C C . PRO A 1 93 ? 13.375 10.484 -2.359 1 82.5 93 PRO A C 1
ATOM 694 O O . PRO A 1 93 ? 13.453 10.891 -1.197 1 82.5 93 PRO A O 1
ATOM 697 N N . LYS A 1 94 ? 13.141 11.305 -3.293 1 86.88 94 LYS A N 1
ATOM 698 C CA . LYS A 1 94 ? 13.031 12.742 -3.082 1 86.88 94 LYS A CA 1
ATOM 699 C C . LYS A 1 94 ? 11.742 13.094 -2.35 1 86.88 94 LYS A C 1
ATOM 701 O O . LYS A 1 94 ? 11.586 14.219 -1.863 1 86.88 94 LYS A O 1
ATOM 706 N N . SER A 1 95 ? 10.961 12.039 -2.217 1 90.5 95 SER A N 1
ATOM 707 C CA . SER A 1 95 ? 9.656 12.312 -1.616 1 90.5 95 SER A CA 1
ATOM 708 C C . SER A 1 95 ? 9.688 12.109 -0.105 1 90.5 95 SER A C 1
ATOM 710 O O . SER A 1 95 ? 8.703 12.367 0.583 1 90.5 95 SER A O 1
ATOM 712 N N . GLN A 1 96 ? 10.758 11.727 0.51 1 94.56 96 GLN A N 1
ATOM 713 C CA . GLN A 1 96 ? 10.852 11.359 1.92 1 94.56 96 GLN A CA 1
ATOM 714 C C . GLN A 1 96 ? 10.414 12.516 2.818 1 94.56 96 GLN A C 1
ATOM 716 O O . GLN A 1 96 ? 9.656 12.305 3.771 1 94.56 96 GLN A O 1
ATOM 721 N N . LEU A 1 97 ? 10.938 13.656 2.494 1 97.06 97 LEU A N 1
ATOM 722 C CA . LEU A 1 97 ? 10.648 14.812 3.338 1 97.06 97 LEU A CA 1
ATOM 723 C C . LEU A 1 97 ? 9.711 15.781 2.629 1 97.06 97 LEU A C 1
ATOM 725 O O . LEU A 1 97 ? 10 16.984 2.541 1 97.06 97 LEU A O 1
ATOM 729 N N . GLY A 1 98 ? 8.57 15.227 2.197 1 96.62 98 GLY A N 1
ATOM 730 C CA . GLY A 1 98 ? 7.578 15.977 1.448 1 96.62 98 GLY A CA 1
ATOM 731 C C . GLY A 1 98 ? 6.715 16.859 2.326 1 96.62 98 GLY A C 1
ATOM 732 O O . GLY A 1 98 ? 7.074 17.156 3.467 1 96.62 98 GLY A O 1
ATOM 733 N N . GLN A 1 99 ? 5.613 17.266 1.77 1 97.94 99 GLN A N 1
ATOM 734 C CA . GLN A 1 99 ? 4.879 18.391 2.34 1 97.94 99 GLN A CA 1
ATOM 735 C C . GLN A 1 99 ? 3.82 17.922 3.33 1 97.94 99 GLN A C 1
ATOM 737 O O . GLN A 1 99 ? 3.316 18.703 4.137 1 97.94 99 GLN A O 1
ATOM 742 N N . TRP A 1 100 ? 3.426 16.656 3.307 1 98.5 100 TRP A N 1
ATOM 743 C CA . TRP A 1 100 ? 2.266 16.188 4.059 1 98.5 100 TRP A CA 1
ATOM 744 C C . TRP A 1 100 ? 2.691 15.266 5.195 1 98.5 100 TRP A C 1
ATOM 746 O O . TRP A 1 100 ? 3.305 14.227 4.957 1 98.5 100 TRP A O 1
ATOM 756 N N . TRP A 1 101 ? 2.322 15.688 6.402 1 98.81 101 TRP A N 1
ATOM 757 C CA . TRP A 1 101 ? 2.744 15.008 7.621 1 98.81 101 TRP A CA 1
ATOM 758 C C . TRP A 1 101 ? 1.562 14.781 8.555 1 98.81 101 TRP A C 1
ATOM 760 O O . TRP A 1 101 ? 0.45 15.234 8.281 1 98.81 101 TRP A O 1
ATOM 770 N N . SER A 1 102 ? 1.8 14.008 9.586 1 98.75 102 SER A N 1
ATOM 771 C CA . SER A 1 102 ? 0.819 13.773 10.641 1 98.75 102 SER A CA 1
ATOM 772 C C . SER A 1 102 ? 1.449 13.906 12.023 1 98.75 102 SER A C 1
ATOM 774 O O . SER A 1 102 ? 2.654 13.703 12.188 1 98.75 102 SER A O 1
ATOM 776 N N . PHE A 1 103 ? 0.619 14.195 13.008 1 98.56 103 PHE A N 1
ATOM 777 C CA . PHE A 1 103 ? 1.069 14.242 14.391 1 98.56 103 PHE A CA 1
ATOM 778 C C . PHE A 1 103 ? 1.074 12.844 15 1 98.56 103 PHE A C 1
ATOM 780 O O . PHE A 1 103 ? 1.76 12.602 16 1 98.56 103 PHE A O 1
ATOM 787 N N . GLU A 1 104 ? 0.275 11.984 14.414 1 97.69 104 GLU A N 1
ATOM 788 C CA . GLU A 1 104 ? 0.145 10.633 14.945 1 97.69 104 GLU A CA 1
ATOM 789 C C . GLU A 1 104 ? 0.86 9.617 14.055 1 97.69 104 GLU A C 1
ATOM 791 O O . GLU A 1 104 ? 0.864 9.758 12.828 1 97.69 104 GLU A O 1
ATOM 796 N N . LEU A 1 105 ? 1.412 8.594 14.727 1 98.62 105 LEU A N 1
ATOM 797 C CA . LEU A 1 105 ? 2 7.48 13.984 1 98.62 105 LEU A CA 1
ATOM 798 C C . LEU A 1 105 ? 0.965 6.82 13.086 1 98.62 105 LEU A C 1
ATOM 800 O O . LEU A 1 105 ? -0.102 6.414 13.555 1 98.62 105 LEU A O 1
ATOM 804 N N . PRO A 1 106 ? 1.218 6.77 11.773 1 98.75 106 PRO A N 1
ATOM 805 C CA . PRO A 1 106 ? 0.309 6.027 10.898 1 98.75 106 PRO A CA 1
ATOM 806 C C . PRO A 1 106 ? 0.061 4.598 11.375 1 98.75 106 PRO A C 1
ATOM 808 O O . PRO A 1 106 ? 1.009 3.828 11.547 1 98.75 106 PRO A O 1
ATOM 811 N N . SER A 1 107 ? -1.141 4.262 11.625 1 98.44 107 SER A N 1
ATOM 812 C CA . SER A 1 107 ? -1.521 2.969 12.188 1 98.44 107 SER A CA 1
ATOM 813 C C . SER A 1 107 ? -2.936 2.58 11.781 1 98.44 107 SER A C 1
ATOM 815 O O . SER A 1 107 ? -3.605 3.324 11.062 1 98.44 107 SER A O 1
ATOM 817 N N . GLY A 1 108 ? -3.293 1.321 12.195 1 98.5 108 GLY A N 1
ATOM 818 C CA . GLY A 1 108 ? -4.621 0.838 11.852 1 98.5 108 GLY A CA 1
ATOM 819 C C . GLY A 1 108 ? -4.684 0.185 10.484 1 98.5 108 GLY A C 1
ATOM 820 O O . GLY A 1 108 ? -3.652 -0.184 9.914 1 98.5 108 GLY A O 1
ATOM 821 N N . TYR A 1 109 ? -5.953 0.046 9.969 1 98.75 109 TYR A N 1
ATOM 822 C CA . TYR A 1 109 ? -6.137 -0.555 8.648 1 98.75 109 TYR A CA 1
ATOM 823 C C . TYR A 1 109 ? -5.625 0.37 7.555 1 98.75 109 TYR A C 1
ATOM 825 O O . TYR A 1 109 ? -5.91 1.569 7.559 1 98.75 109 TYR A O 1
ATOM 833 N N . THR A 1 110 ? -4.938 -0.207 6.617 1 98.62 110 THR A N 1
ATOM 834 C CA . THR A 1 110 ? -4.324 0.555 5.535 1 98.62 110 THR A CA 1
ATOM 835 C C . THR A 1 110 ? -5.387 1.302 4.73 1 98.62 110 THR A C 1
ATOM 837 O O . THR A 1 110 ? -5.207 2.475 4.395 1 98.62 110 THR A O 1
ATOM 840 N N . ALA A 1 111 ? -6.457 0.642 4.449 1 97.62 111 ALA A N 1
ATOM 841 C CA . ALA A 1 111 ? -7.527 1.263 3.674 1 97.62 111 ALA A CA 1
ATOM 842 C C . ALA A 1 111 ? -8.109 2.469 4.406 1 97.62 111 ALA A C 1
ATOM 844 O O . ALA A 1 111 ? -8.398 3.498 3.791 1 97.62 111 ALA A O 1
ATOM 845 N N . ASP A 1 112 ? -8.266 2.365 5.695 1 98 112 ASP A N 1
ATOM 846 C CA . ASP A 1 112 ? -8.797 3.473 6.484 1 98 112 ASP A CA 1
ATOM 847 C C . ASP A 1 112 ? -7.816 4.645 6.516 1 98 112 ASP A C 1
ATOM 849 O O . ASP A 1 112 ? -8.227 5.805 6.465 1 98 112 ASP A O 1
ATOM 853 N N . TYR A 1 113 ? -6.574 4.309 6.676 1 98.62 113 TYR A N 1
ATOM 854 C CA . TYR A 1 113 ? -5.578 5.375 6.656 1 98.62 113 TYR A CA 1
ATOM 855 C C . TYR A 1 113 ? -5.641 6.152 5.348 1 98.62 113 TYR A C 1
ATOM 857 O O . TYR A 1 113 ? -5.605 7.387 5.348 1 98.62 113 TYR A O 1
ATOM 865 N N . ARG A 1 114 ? -5.703 5.434 4.215 1 98.19 114 ARG A N 1
ATOM 866 C CA . ARG A 1 114 ? -5.812 6.094 2.916 1 98.19 114 ARG A CA 1
ATOM 867 C C . ARG A 1 114 ? -7.051 6.98 2.854 1 98.19 114 ARG A C 1
ATOM 869 O O . ARG A 1 114 ? -6.98 8.117 2.381 1 98.19 114 ARG A O 1
ATOM 876 N N . LYS A 1 115 ? -8.109 6.492 3.346 1 97.56 115 LYS A N 1
ATOM 877 C CA . LYS A 1 115 ? -9.359 7.25 3.338 1 97.56 115 LYS A CA 1
ATOM 878 C C . LYS A 1 115 ? -9.258 8.477 4.234 1 97.56 115 LYS A C 1
ATOM 880 O O . LYS A 1 115 ? -9.633 9.586 3.828 1 97.56 115 LYS A O 1
ATOM 885 N N . ASN A 1 116 ? -8.727 8.266 5.41 1 98.19 116 ASN A N 1
ATOM 886 C CA . ASN A 1 116 ? -8.641 9.328 6.402 1 98.19 116 ASN A CA 1
ATOM 887 C C . ASN A 1 116 ? -7.742 10.469 5.926 1 98.19 116 ASN A C 1
ATOM 889 O O . ASN A 1 116 ? -7.965 11.625 6.277 1 98.19 116 ASN A O 1
ATOM 893 N N . PHE A 1 117 ? -6.797 10.141 5.098 1 98.5 117 PHE A N 1
ATOM 894 C CA . PHE A 1 117 ? -5.832 11.148 4.672 1 98.5 117 PHE A CA 1
ATOM 895 C C . PHE A 1 117 ? -5.914 11.375 3.17 1 98.5 117 PHE A C 1
ATOM 897 O O . PHE A 1 117 ? -5.078 12.078 2.594 1 98.5 117 PHE A O 1
ATOM 904 N N . GLU A 1 118 ? -6.914 10.781 2.578 1 97.94 118 GLU A N 1
ATOM 905 C CA . GLU A 1 118 ? -7.23 10.938 1.16 1 97.94 118 GLU A CA 1
ATOM 906 C C . GLU A 1 118 ? -5.996 10.703 0.291 1 97.94 118 GLU A C 1
ATOM 908 O O . GLU A 1 118 ? -5.699 11.5 -0.601 1 97.94 118 GLU A O 1
ATOM 913 N N . ILE A 1 119 ? -5.309 9.617 0.521 1 97.31 119 ILE A N 1
ATOM 914 C CA . ILE A 1 119 ? -4.129 9.258 -0.254 1 97.31 119 ILE A CA 1
ATOM 915 C C . ILE A 1 119 ? -4.488 8.172 -1.263 1 97.31 119 ILE A C 1
ATOM 917 O O . ILE A 1 119 ? -4.574 6.992 -0.908 1 97.31 119 ILE A O 1
ATOM 921 N N . CYS A 1 120 ? -4.551 8.617 -2.469 1 96.25 120 CYS A N 1
ATOM 922 C CA . CYS A 1 120 ? -4.801 7.645 -3.525 1 96.25 120 CYS A CA 1
ATOM 923 C C . CYS A 1 120 ? -3.645 6.656 -3.637 1 96.25 120 CYS A C 1
ATOM 925 O O . CYS A 1 120 ? -2.479 7.043 -3.543 1 96.25 120 CYS A O 1
ATOM 927 N N . TYR A 1 121 ? -3.975 5.391 -3.889 1 94.38 121 TYR A N 1
ATOM 928 C CA . TYR A 1 121 ? -2.928 4.375 -3.92 1 94.38 121 TYR A CA 1
ATOM 929 C C . TYR A 1 121 ? -2.023 4.562 -5.133 1 94.38 121 TYR A C 1
ATOM 931 O O . TYR A 1 121 ? -0.871 4.121 -5.129 1 94.38 121 TYR A O 1
ATOM 939 N N . GLN A 1 122 ? -2.412 5.348 -6.121 1 92.5 122 GLN A N 1
ATOM 940 C CA . GLN A 1 122 ? -1.613 5.613 -7.312 1 92.5 122 GLN A CA 1
ATOM 941 C C . GLN A 1 122 ? -0.493 6.605 -7.016 1 92.5 122 GLN A C 1
ATOM 943 O O . GLN A 1 122 ? 0.444 6.746 -7.805 1 92.5 122 GLN A O 1
ATOM 948 N N . TRP A 1 123 ? -0.625 7.262 -5.902 1 92.81 123 TRP A N 1
ATOM 949 C CA . TRP A 1 123 ? 0.352 8.289 -5.574 1 92.81 123 TRP A CA 1
ATOM 950 C C . TRP A 1 123 ? 1.487 7.719 -4.734 1 92.81 123 TRP A C 1
ATOM 952 O O . TRP A 1 123 ? 2.621 8.195 -4.797 1 92.81 123 TRP A O 1
ATOM 962 N N . SER A 1 124 ? 1.093 6.695 -3.973 1 94.44 124 SER A N 1
ATOM 963 C CA . SER A 1 124 ? 2.08 6.168 -3.039 1 94.44 124 SER A CA 1
ATOM 964 C C . SER A 1 124 ? 1.735 4.742 -2.617 1 94.44 124 SER A C 1
ATOM 966 O O . SER A 1 124 ? 0.573 4.434 -2.346 1 94.44 124 SER A O 1
ATOM 968 N N . PRO A 1 125 ? 2.805 3.953 -2.455 1 95.81 125 PRO A N 1
ATOM 969 C CA . PRO A 1 125 ? 2.572 2.635 -1.864 1 95.81 125 PRO A CA 1
ATOM 970 C C . PRO A 1 125 ? 2.533 2.67 -0.338 1 95.81 125 PRO A C 1
ATOM 972 O O . PRO A 1 125 ? 2.189 1.669 0.298 1 95.81 125 PRO A O 1
ATOM 975 N N . LEU A 1 126 ? 2.871 3.732 0.263 1 97.94 126 LEU A N 1
ATOM 976 C CA . LEU A 1 126 ? 2.945 3.844 1.716 1 97.94 126 LEU A CA 1
ATOM 977 C C . LEU A 1 126 ? 3.879 2.785 2.295 1 97.94 126 LEU A C 1
ATOM 979 O O . LEU A 1 126 ? 3.531 2.111 3.266 1 97.94 126 LEU A O 1
ATOM 983 N N . ASP A 1 127 ? 5.074 2.736 1.72 1 97.94 127 ASP A N 1
ATOM 984 C CA . ASP A 1 127 ? 5.906 1.599 2.094 1 97.94 127 ASP A CA 1
ATOM 985 C C . ASP A 1 127 ? 7.094 2.041 2.947 1 97.94 127 ASP A C 1
ATOM 987 O O . ASP A 1 127 ? 7.922 1.219 3.344 1 97.94 127 ASP A O 1
ATOM 991 N N . LYS A 1 128 ? 7.164 3.34 3.199 1 98.31 128 LYS A N 1
ATOM 992 C CA . LYS A 1 128 ? 8.141 3.885 4.137 1 98.31 128 LYS A CA 1
ATOM 993 C C . LYS A 1 128 ? 7.477 4.836 5.129 1 98.31 128 LYS A C 1
ATOM 995 O O . LYS A 1 128 ? 6.434 5.418 4.836 1 98.31 128 LYS A O 1
ATOM 1000 N N . LEU A 1 129 ? 8.102 4.938 6.281 1 98.81 129 LEU A N 1
ATOM 1001 C CA . LEU A 1 129 ? 7.703 5.883 7.316 1 98.81 129 LEU A CA 1
ATOM 1002 C C . LEU A 1 129 ? 8.898 6.707 7.789 1 98.81 129 LEU A C 1
ATOM 1004 O O . LEU A 1 129 ? 9.961 6.156 8.086 1 98.81 129 LEU A O 1
ATOM 1008 N N . ALA A 1 130 ? 8.727 7.98 7.773 1 98.69 130 ALA A N 1
ATOM 1009 C CA . ALA A 1 130 ? 9.68 8.875 8.43 1 98.69 130 ALA A CA 1
ATOM 1010 C C . ALA A 1 130 ? 9.125 9.398 9.75 1 98.69 130 ALA A C 1
ATOM 1012 O O . ALA A 1 130 ? 7.973 9.836 9.812 1 98.69 130 ALA A O 1
ATOM 1013 N N . LYS A 1 131 ? 9.82 9.25 10.781 1 98.88 131 LYS A N 1
ATOM 1014 C CA . LYS A 1 131 ? 9.641 9.93 12.062 1 98.88 131 LYS A CA 1
ATOM 1015 C C . LYS A 1 131 ? 10.688 11.016 12.266 1 98.88 131 LYS A C 1
ATOM 1017 O O . LYS A 1 131 ? 11.883 10.719 12.32 1 98.88 131 LYS A O 1
ATOM 1022 N N . CYS A 1 132 ? 10.305 12.211 12.383 1 98.88 132 CYS A N 1
ATOM 1023 C CA . CYS A 1 132 ? 11.242 13.32 12.453 1 98.88 132 CYS A CA 1
ATOM 1024 C C . CYS A 1 132 ? 10.852 14.297 13.555 1 98.88 132 CYS A C 1
ATOM 1026 O O . CYS A 1 132 ? 9.75 14.219 14.094 1 98.88 132 CYS A O 1
ATOM 1028 N N . THR A 1 133 ? 11.742 15.125 13.852 1 98.88 133 THR A N 1
ATOM 1029 C CA . THR A 1 133 ? 11.492 16.266 14.734 1 98.88 133 THR A CA 1
ATOM 1030 C C . THR A 1 133 ? 11.242 17.531 13.922 1 98.88 133 THR A C 1
ATOM 1032 O O . THR A 1 133 ? 12.078 17.938 13.109 1 98.88 133 THR A O 1
ATOM 1035 N N . LEU A 1 134 ? 10.133 18.094 14.07 1 98.94 134 LEU A N 1
ATOM 1036 C CA . LEU A 1 134 ? 9.852 19.438 13.562 1 98.94 134 LEU A CA 1
ATOM 1037 C C . LEU A 1 134 ? 10.531 20.5 14.422 1 98.94 134 LEU A C 1
ATOM 1039 O O . LEU A 1 134 ? 10.258 20.594 15.625 1 98.94 134 LEU A O 1
ATOM 1043 N N . LYS A 1 135 ? 11.297 21.312 13.836 1 98.75 135 LYS A N 1
ATOM 1044 C CA . LYS A 1 135 ? 12.039 22.312 14.586 1 98.75 135 LYS A CA 1
ATOM 1045 C C . LYS A 1 135 ? 11.102 23.375 15.156 1 98.75 135 LYS A C 1
ATOM 1047 O O . LYS A 1 135 ? 10.18 23.828 14.469 1 98.75 135 LYS A O 1
ATOM 1052 N N . ALA A 1 136 ? 11.438 23.75 16.406 1 98.69 136 ALA A N 1
ATOM 1053 C CA . ALA A 1 136 ? 10.719 24.891 16.984 1 98.69 136 ALA A CA 1
ATOM 1054 C C . ALA A 1 136 ? 10.812 26.109 16.078 1 98.69 136 ALA A C 1
ATOM 1056 O O . ALA A 1 136 ? 11.828 26.328 15.414 1 98.69 136 ALA A O 1
ATOM 1057 N N . GLY A 1 137 ? 9.742 26.875 16.031 1 98.69 137 GLY A N 1
ATOM 1058 C CA . GLY A 1 137 ? 9.703 28.094 15.234 1 98.69 137 GLY A CA 1
ATOM 1059 C C . GLY A 1 137 ? 9.195 27.859 13.82 1 98.69 137 GLY A C 1
ATOM 1060 O O . GLY A 1 137 ? 9.086 28.812 13.039 1 98.69 137 GLY A O 1
ATOM 1061 N N . THR A 1 138 ? 8.867 26.609 13.477 1 98.81 138 THR A N 1
ATOM 1062 C CA . THR A 1 138 ? 8.391 26.281 12.133 1 98.81 138 THR A CA 1
ATOM 1063 C C . THR A 1 138 ? 6.902 26.578 12 1 98.81 138 THR A C 1
ATOM 1065 O O . THR A 1 138 ? 6.117 26.281 12.898 1 98.81 138 THR A O 1
ATOM 1068 N N . LYS A 1 139 ? 6.539 27.219 10.859 1 98.88 139 LYS A N 1
ATOM 1069 C CA . LYS A 1 139 ? 5.129 27.391 10.539 1 98.88 139 LYS A CA 1
ATOM 1070 C C . LYS A 1 139 ? 4.582 26.203 9.758 1 98.88 139 LYS A C 1
ATOM 1072 O O . LYS A 1 139 ? 5.227 25.719 8.828 1 98.88 139 LYS A O 1
ATOM 1077 N N . VAL A 1 140 ? 3.438 25.766 10.188 1 98.94 140 VAL A N 1
ATOM 1078 C CA . VAL A 1 140 ? 2.758 24.656 9.516 1 98.94 140 VAL A CA 1
ATOM 1079 C C . VAL A 1 140 ? 1.281 25 9.328 1 98.94 140 VAL A C 1
ATOM 1081 O O . VAL A 1 140 ? 0.755 25.891 9.984 1 98.94 140 VAL A O 1
ATOM 1084 N N . VAL A 1 141 ? 0.67 24.391 8.352 1 98.94 141 VAL A N 1
ATOM 1085 C CA . VAL A 1 141 ? -0.787 24.406 8.266 1 98.94 141 VAL A CA 1
ATOM 1086 C C . VAL A 1 141 ? -1.351 23.109 8.867 1 98.94 141 VAL A C 1
ATOM 1088 O O . VAL A 1 141 ? -0.929 22.016 8.5 1 98.94 141 VAL A O 1
ATOM 1091 N N . VAL A 1 142 ? -2.195 23.25 9.852 1 98.94 142 VAL A N 1
ATOM 1092 C CA . VAL A 1 142 ? -2.947 22.125 10.391 1 98.94 142 VAL A CA 1
ATOM 1093 C C . VAL A 1 142 ? -4.383 22.156 9.883 1 98.94 142 VAL A C 1
ATOM 1095 O O . VAL A 1 142 ? -5.062 23.188 9.992 1 98.94 142 VAL A O 1
ATOM 1098 N N . GLY A 1 143 ? -4.801 21.031 9.289 1 98.88 143 GLY A N 1
ATOM 1099 C CA . GLY A 1 143 ? -6.145 21.047 8.734 1 98.88 143 GLY A CA 1
ATOM 1100 C C . GLY A 1 143 ? -6.684 19.656 8.43 1 98.88 143 GLY A C 1
ATOM 1101 O O . GLY A 1 143 ? -6.07 18.656 8.797 1 98.88 143 GLY A O 1
ATOM 1102 N N . ASN A 1 144 ? -7.871 19.672 7.828 1 98.88 144 ASN A N 1
ATOM 1103 C CA . ASN A 1 144 ? -8.578 18.453 7.434 1 98.88 144 ASN A CA 1
ATOM 1104 C C . ASN A 1 144 ? -8.57 18.266 5.922 1 98.88 144 ASN A C 1
ATOM 1106 O O . ASN A 1 144 ? -8.672 19.234 5.168 1 98.88 144 ASN A O 1
ATOM 1110 N N . GLY A 1 145 ? -8.469 17.047 5.57 1 98.62 145 GLY A N 1
ATOM 1111 C CA . GLY A 1 145 ? -8.234 16.734 4.168 1 98.62 145 GLY A CA 1
ATOM 1112 C C . GLY A 1 145 ? -9.43 17.047 3.285 1 98.62 145 GLY A C 1
ATOM 1113 O O . GLY A 1 145 ? -10.578 16.891 3.703 1 98.62 145 GLY A O 1
ATOM 1114 N N . GLN A 1 146 ? -9.164 17.469 2.045 1 98.19 146 GLN A N 1
ATOM 1115 C CA . GLN A 1 146 ? -10.133 17.672 0.973 1 98.19 146 GLN A CA 1
ATOM 1116 C C . GLN A 1 146 ? -10.422 16.359 0.24 1 98.19 146 GLN A C 1
ATOM 1118 O O . GLN A 1 146 ? -9.594 15.445 0.255 1 98.19 146 GLN A O 1
ATOM 1123 N N . SER A 1 147 ? -11.617 16.266 -0.307 1 98.19 147 SER A N 1
ATOM 1124 C CA . SER A 1 147 ? -11.938 15.109 -1.131 1 98.19 147 SER A CA 1
ATOM 1125 C C . SER A 1 147 ? -10.93 14.938 -2.264 1 98.19 147 SER A C 1
ATOM 1127 O O . SER A 1 147 ? -10.297 15.906 -2.686 1 98.19 147 SER A O 1
ATOM 1129 N N . ALA A 1 148 ? -10.75 13.695 -2.695 1 97.81 148 ALA A N 1
ATOM 1130 C CA . ALA A 1 148 ? -9.828 13.367 -3.777 1 97.81 148 ALA A CA 1
ATOM 1131 C C . ALA A 1 148 ? -10.445 12.328 -4.715 1 97.81 148 ALA A C 1
ATOM 1133 O O . ALA A 1 148 ? -10.93 11.289 -4.27 1 97.81 148 ALA A O 1
ATOM 1134 N N . LYS A 1 149 ? -10.375 12.641 -5.957 1 97.19 149 LYS A N 1
ATOM 1135 C CA . LYS A 1 149 ? -10.719 11.641 -6.961 1 97.19 149 LYS A CA 1
ATOM 1136 C C . LYS A 1 149 ? -9.492 10.82 -7.359 1 97.19 149 LYS A C 1
ATOM 1138 O O . LYS A 1 149 ? -8.523 11.367 -7.887 1 97.19 149 LYS A O 1
ATOM 1143 N N . CYS A 1 150 ? -9.531 9.594 -7.137 1 95.62 150 CYS A N 1
ATOM 1144 C CA . CYS A 1 150 ? -8.391 8.727 -7.383 1 95.62 150 CYS A CA 1
ATOM 1145 C C . CYS A 1 150 ? -8.508 8.047 -8.742 1 95.62 150 CYS A C 1
ATOM 1147 O O . CYS A 1 150 ? -7.504 7.855 -9.43 1 95.62 150 CYS A O 1
ATOM 1149 N N . SER A 1 151 ? -9.602 7.66 -9.086 1 90.62 151 SER A N 1
ATOM 1150 C CA . SER A 1 151 ? -9.922 7.035 -10.359 1 90.62 151 SER A CA 1
ATOM 1151 C C . SER A 1 151 ? -11.391 7.227 -10.719 1 90.62 151 SER A C 1
ATOM 1153 O O . SER A 1 151 ? -12.125 7.914 -10 1 90.62 151 SER A O 1
ATOM 1155 N N . GLU A 1 152 ? -11.781 6.605 -11.852 1 88.75 152 GLU A N 1
ATOM 1156 C CA . GLU A 1 152 ? -13.18 6.676 -12.266 1 88.75 152 GLU A CA 1
ATOM 1157 C C . GLU A 1 152 ? -14.094 6.027 -11.234 1 88.75 152 GLU A C 1
ATOM 1159 O O . GLU A 1 152 ? -15.25 6.422 -11.086 1 88.75 152 GLU A O 1
ATOM 1164 N N . TYR A 1 153 ? -13.531 5.18 -10.43 1 85.31 153 TYR A N 1
ATOM 1165 C CA . TYR A 1 153 ? -14.398 4.395 -9.555 1 85.31 153 TYR A CA 1
ATOM 1166 C C . TYR A 1 153 ? -14.086 4.652 -8.094 1 85.31 153 TYR A C 1
ATOM 1168 O O . TYR A 1 153 ? -14.695 4.055 -7.203 1 85.31 153 TYR A O 1
ATOM 1176 N N . LEU A 1 154 ? -13.133 5.52 -7.871 1 92.62 154 LEU A N 1
ATOM 1177 C CA . LEU A 1 154 ? -12.75 5.727 -6.48 1 92.62 154 LEU A CA 1
ATOM 1178 C C . LEU A 1 154 ? -12.531 7.207 -6.188 1 92.62 154 LEU A C 1
ATOM 1180 O O . LEU A 1 154 ? -11.75 7.871 -6.867 1 92.62 154 LEU A O 1
ATOM 1184 N N . SER A 1 155 ? -13.203 7.656 -5.203 1 96.31 155 SER A N 1
ATOM 1185 C CA . SER A 1 155 ? -12.977 8.961 -4.598 1 96.31 155 SER A CA 1
ATOM 1186 C C . SER A 1 155 ? -13.039 8.891 -3.076 1 96.31 155 SER A C 1
ATOM 1188 O O . SER A 1 155 ? -13.781 8.078 -2.52 1 96.31 155 SER A O 1
ATOM 1190 N N . TYR A 1 156 ? -12.266 9.68 -2.488 1 97.44 156 TYR A N 1
ATOM 1191 C CA . TYR A 1 156 ? -12.352 9.844 -1.042 1 97.44 156 TYR A CA 1
ATOM 1192 C C . TYR A 1 156 ? -13.109 11.117 -0.684 1 97.44 156 TYR A C 1
ATOM 1194 O O . TYR A 1 156 ? -12.891 12.172 -1.297 1 97.44 156 TYR A O 1
ATOM 1202 N N . PRO A 1 157 ? -14 11.008 0.279 1 97.62 157 PRO A N 1
ATOM 1203 C CA . PRO A 1 157 ? -14.625 12.234 0.78 1 97.62 157 PRO A CA 1
ATOM 1204 C C . PRO A 1 157 ? -13.703 13.039 1.691 1 97.62 157 PRO A C 1
ATOM 1206 O O . PRO A 1 157 ? -12.586 12.594 1.988 1 97.62 157 PRO A O 1
ATOM 1209 N N . VAL A 1 158 ? -14.148 14.25 2.061 1 98.5 158 VAL A N 1
ATOM 1210 C CA . VAL A 1 158 ? -13.43 15.008 3.08 1 98.5 158 VAL A CA 1
ATOM 1211 C C . VAL A 1 158 ? -13.32 14.18 4.355 1 98.5 158 VAL A C 1
ATOM 1213 O O . VAL A 1 158 ? -14.094 13.242 4.57 1 98.5 158 VAL A O 1
ATOM 1216 N N . SER A 1 159 ? -12.336 14.5 5.156 1 98.38 159 SER A N 1
ATOM 1217 C CA . SER A 1 159 ? -12.102 13.75 6.387 1 98.38 159 SER A CA 1
ATOM 1218 C C . SER A 1 159 ? -11.891 14.68 7.574 1 98.38 159 SER A C 1
ATOM 1220 O O . SER A 1 159 ? -11.336 15.766 7.426 1 98.38 159 SER A O 1
ATOM 1222 N N . GLU A 1 160 ? -12.289 14.203 8.719 1 98.19 160 GLU A N 1
ATOM 1223 C CA . GLU A 1 160 ? -12.109 14.992 9.93 1 98.19 160 GLU A CA 1
ATOM 1224 C C . GLU A 1 160 ? -10.688 14.859 10.477 1 98.19 160 GLU A C 1
ATOM 1226 O O . GLU A 1 160 ? -10.289 15.617 11.367 1 98.19 160 GLU A O 1
ATOM 1231 N N . LYS A 1 161 ? -9.922 13.945 9.953 1 98.31 161 LYS A N 1
ATOM 1232 C CA . LYS A 1 161 ? -8.562 13.75 10.453 1 98.31 161 LYS A CA 1
ATOM 1233 C C . LYS A 1 161 ? -7.676 14.945 10.117 1 98.31 161 LYS A C 1
ATOM 1235 O O . LYS A 1 161 ? -7.738 15.484 9.008 1 98.31 161 LYS A O 1
ATOM 1240 N N . GLN A 1 162 ? -6.855 15.328 11.078 1 98.5 162 GLN A N 1
ATOM 1241 C CA . GLN A 1 162 ? -5.945 16.453 10.859 1 98.5 162 GLN A CA 1
ATOM 1242 C C . GLN A 1 162 ? -4.672 15.984 10.148 1 98.5 162 GLN A C 1
ATOM 1244 O O . GLN A 1 162 ? -4.133 14.922 10.461 1 98.5 162 GLN A O 1
ATOM 1249 N N . GLN A 1 163 ? -4.262 16.828 9.266 1 98.69 163 GLN A N 1
ATOM 1250 C CA . GLN A 1 163 ? -2.986 16.703 8.562 1 98.69 163 GLN A CA 1
ATOM 1251 C C . GLN A 1 163 ? -2.121 17.953 8.781 1 98.69 163 GLN A C 1
ATOM 1253 O O . GLN A 1 163 ? -2.625 19 9.172 1 98.69 163 GLN A O 1
ATOM 1258 N N . VAL A 1 164 ? -0.846 17.75 8.602 1 98.94 164 VAL A N 1
ATOM 1259 C CA . VAL A 1 164 ? 0.12 18.828 8.742 1 98.94 164 VAL A CA 1
ATOM 1260 C C . VAL A 1 164 ? 0.792 19.094 7.395 1 98.94 164 VAL A C 1
ATOM 1262 O O . VAL A 1 164 ? 1.417 18.203 6.816 1 98.94 164 VAL A O 1
ATOM 1265 N N . PHE A 1 165 ? 0.616 20.297 6.938 1 98.94 165 PHE A N 1
ATOM 1266 C CA . PHE A 1 165 ? 1.286 20.734 5.715 1 98.94 165 PHE A CA 1
ATOM 1267 C C . PHE A 1 165 ? 2.512 21.578 6.039 1 98.94 165 PHE A C 1
ATOM 1269 O O . PHE A 1 165 ? 2.434 22.5 6.84 1 98.94 165 PHE A O 1
ATOM 1276 N N . ILE A 1 166 ? 3.607 21.234 5.445 1 98.81 166 ILE A N 1
ATOM 1277 C CA . ILE A 1 166 ? 4.863 21.984 5.531 1 98.81 166 ILE A CA 1
ATOM 1278 C C . ILE A 1 166 ? 5.371 22.297 4.129 1 98.81 166 ILE A C 1
ATOM 1280 O O . ILE A 1 166 ? 5.605 21.391 3.324 1 98.81 166 ILE A O 1
ATOM 1284 N N . SER A 1 167 ? 5.598 23.5 3.828 1 97.94 167 SER A N 1
ATOM 1285 C CA . SER A 1 167 ? 5.934 23.906 2.469 1 97.94 167 SER A CA 1
ATOM 1286 C C . SER A 1 167 ? 7.266 23.312 2.023 1 97.94 167 SER A C 1
ATOM 1288 O O . SER A 1 167 ? 7.363 22.75 0.932 1 97.94 167 SER A O 1
ATOM 1290 N N . GLU A 1 168 ? 8.281 23.453 2.879 1 96.06 168 GLU A N 1
ATOM 1291 C CA . GLU A 1 168 ? 9.602 22.906 2.615 1 96.06 168 GLU A CA 1
ATOM 1292 C C . GLU A 1 168 ? 10.062 22.016 3.762 1 96.06 168 GLU A C 1
ATOM 1294 O O . GLU A 1 168 ? 10.883 22.422 4.586 1 96.06 168 GLU A O 1
ATOM 1299 N N . GLY A 1 169 ? 9.617 20.781 3.709 1 96.44 169 GLY A N 1
ATOM 1300 C CA . GLY A 1 169 ? 9.859 19.875 4.816 1 96.44 169 GLY A CA 1
ATOM 1301 C C . GLY A 1 169 ? 11.336 19.656 5.09 1 96.44 169 GLY A C 1
ATOM 1302 O O . GLY A 1 169 ? 11.766 19.656 6.242 1 96.44 169 GLY A O 1
ATOM 1303 N N . ALA A 1 170 ? 12.102 19.547 4.105 1 95.19 170 ALA A N 1
ATOM 1304 C CA . ALA A 1 170 ? 13.516 19.188 4.223 1 95.19 170 ALA A CA 1
ATOM 1305 C C . ALA A 1 170 ? 14.273 20.234 5.023 1 95.19 170 ALA A C 1
ATOM 1307 O O . ALA A 1 170 ? 15.305 19.938 5.637 1 95.19 170 ALA A O 1
ATOM 1308 N N . SER A 1 171 ? 13.828 21.438 5.055 1 97 171 SER A N 1
ATOM 1309 C CA . SER A 1 171 ? 14.547 22.531 5.699 1 97 171 SER A CA 1
ATOM 1310 C C . SER A 1 171 ? 14.195 22.625 7.18 1 97 171 SER A C 1
ATOM 1312 O O . SER A 1 171 ? 14.891 23.297 7.949 1 97 171 SER A O 1
ATOM 1314 N N . VAL A 1 172 ? 13.156 21.969 7.613 1 98.62 172 VAL A N 1
ATOM 1315 C CA . VAL A 1 172 ? 12.664 22.328 8.938 1 98.62 172 VAL A CA 1
ATOM 1316 C C . VAL A 1 172 ? 12.531 21.062 9.797 1 98.62 172 VAL A C 1
ATOM 1318 O O . VAL A 1 172 ? 12.219 21.141 10.984 1 98.62 172 VAL A O 1
ATOM 1321 N N . VAL A 1 173 ? 12.711 19.875 9.195 1 98.75 173 VAL A N 1
ATOM 1322 C CA . VAL A 1 173 ? 12.68 18.672 10.008 1 98.75 173 VAL A CA 1
ATOM 1323 C C . VAL A 1 173 ? 14.102 18.141 10.211 1 98.75 173 VAL A C 1
ATOM 1325 O O . VAL A 1 173 ? 14.984 18.406 9.391 1 98.75 173 VAL A O 1
ATOM 1328 N N . GLU A 1 174 ? 14.305 17.438 11.352 1 98.25 174 GLU A N 1
ATOM 1329 C CA . GLU A 1 174 ? 15.609 16.859 11.656 1 98.25 174 GLU A CA 1
ATOM 1330 C C . GLU A 1 174 ? 15.477 15.578 12.461 1 98.25 174 GLU A C 1
ATOM 1332 O O . GLU A 1 174 ? 14.359 15.172 12.805 1 98.25 174 GLU A O 1
ATOM 1337 N N . ASN A 1 175 ? 16.625 14.836 12.633 1 98.5 175 ASN A N 1
ATOM 1338 C CA . ASN A 1 175 ? 16.688 13.609 13.43 1 98.5 175 ASN A CA 1
ATOM 1339 C C . ASN A 1 175 ? 15.672 12.578 12.953 1 98.5 175 ASN A C 1
ATOM 1341 O O . ASN A 1 175 ? 14.922 12.016 13.758 1 98.5 175 ASN A O 1
ATOM 1345 N N . CYS A 1 176 ? 15.703 12.383 11.719 1 98.5 176 CYS A N 1
ATOM 1346 C CA . CYS A 1 176 ? 14.711 11.508 11.125 1 98.5 176 CYS A CA 1
ATOM 1347 C C . CYS A 1 176 ? 15.148 10.047 11.219 1 98.5 176 CYS A C 1
ATOM 1349 O O . CYS A 1 176 ? 16.312 9.727 11 1 98.5 176 CYS A O 1
ATOM 1351 N N . GLN A 1 177 ? 14.219 9.25 11.609 1 98.62 177 GLN A N 1
ATOM 1352 C CA . GLN A 1 177 ? 14.328 7.797 11.516 1 98.62 177 GLN A CA 1
ATOM 1353 C C . GLN A 1 177 ? 13.391 7.242 10.445 1 98.62 177 GLN A C 1
ATOM 1355 O O . GLN A 1 177 ? 12.242 7.68 10.336 1 98.62 177 GLN A O 1
ATOM 1360 N N . VAL A 1 178 ? 13.898 6.336 9.695 1 98.38 178 VAL A N 1
ATOM 1361 C CA . VAL A 1 178 ? 13.109 5.777 8.602 1 98.38 178 VAL A CA 1
ATOM 1362 C C . VAL A 1 178 ? 12.812 4.305 8.883 1 98.38 178 VAL A C 1
ATOM 1364 O O . VAL A 1 178 ? 13.688 3.561 9.32 1 98.38 178 VAL A O 1
ATOM 1367 N N . TYR A 1 179 ? 11.586 3.934 8.633 1 98.81 179 TYR A N 1
ATOM 1368 C CA . TYR A 1 179 ? 11.109 2.57 8.836 1 98.81 179 TYR A CA 1
ATOM 1369 C C . TYR A 1 179 ? 10.531 2.002 7.547 1 98.81 179 TYR A C 1
ATOM 1371 O O . TYR A 1 179 ? 10.117 2.754 6.66 1 98.81 179 TYR A O 1
ATOM 1379 N N . ASP A 1 180 ? 10.461 0.68 7.496 1 98.81 180 ASP A N 1
ATOM 1380 C CA . ASP A 1 180 ? 9.852 -0.033 6.379 1 98.81 180 ASP A CA 1
ATOM 1381 C C . ASP A 1 180 ? 8.453 -0.538 6.742 1 98.81 180 ASP A C 1
ATOM 1383 O O . ASP A 1 180 ? 8.227 -0.987 7.863 1 98.81 180 ASP A O 1
ATOM 1387 N N . SER A 1 181 ? 7.621 -0.42 5.773 1 98.88 181 SER A N 1
ATOM 1388 C CA . SER A 1 181 ? 6.32 -1.062 5.941 1 98.88 181 SER A CA 1
ATOM 1389 C C . SER A 1 181 ? 6.449 -2.582 5.93 1 98.88 181 SER A C 1
ATOM 1391 O O . SER A 1 181 ? 7.133 -3.145 5.074 1 98.88 181 SER A O 1
ATOM 1393 N N . VAL A 1 182 ? 5.773 -3.197 6.926 1 98.81 182 VAL A N 1
ATOM 1394 C CA . VAL A 1 182 ? 5.727 -4.652 7.008 1 98.81 182 VAL A CA 1
ATOM 1395 C C . VAL A 1 182 ? 4.297 -5.137 6.781 1 98.81 182 VAL A C 1
ATOM 1397 O O . VAL A 1 182 ? 3.359 -4.633 7.398 1 98.81 182 VAL A O 1
ATOM 1400 N N . MET A 1 183 ? 4.16 -6.105 5.898 1 98.62 183 MET A N 1
ATOM 1401 C CA . MET A 1 183 ? 2.824 -6.641 5.648 1 98.62 183 MET A CA 1
ATOM 1402 C C . MET A 1 183 ? 2.254 -7.293 6.902 1 98.62 183 MET A C 1
ATOM 1404 O O . MET A 1 183 ? 2.904 -8.141 7.52 1 98.62 183 MET A O 1
ATOM 1408 N N . SER A 1 184 ? 1.134 -6.879 7.242 1 98.75 184 SER A N 1
ATOM 1409 C CA . SER A 1 184 ? 0.397 -7.398 8.391 1 98.75 184 SER A CA 1
ATOM 1410 C C . SER A 1 184 ? -1.098 -7.469 8.102 1 98.75 184 SER A C 1
ATOM 1412 O O . SER A 1 184 ? -1.651 -6.586 7.441 1 98.75 184 SER A O 1
ATOM 1414 N N . TRP A 1 185 ? -1.739 -8.539 8.609 1 98.75 185 TRP A N 1
ATOM 1415 C CA . TRP A 1 185 ? -3.127 -8.836 8.273 1 98.75 185 TRP A CA 1
ATOM 1416 C C . TRP A 1 185 ? -3.953 -9.094 9.531 1 98.75 185 TRP A C 1
ATOM 1418 O O . TRP A 1 185 ? -3.486 -9.75 10.461 1 98.75 185 TRP A O 1
ATOM 1428 N N . GLU A 1 186 ? -5.176 -8.57 9.57 1 98.06 186 GLU A N 1
ATOM 1429 C CA . GLU A 1 186 ? -6.121 -8.828 10.656 1 98.06 186 GLU A CA 1
ATOM 1430 C C . GLU A 1 186 ? -7.52 -9.109 10.109 1 98.06 186 GLU A C 1
ATOM 1432 O O . GLU A 1 186 ? -7.898 -8.594 9.062 1 98.06 186 GLU A O 1
ATOM 1437 N N . MET B 1 1 ? 89.5 27.562 -23.734 1 31.64 1 MET B N 1
ATOM 1438 C CA . MET B 1 1 ? 88.375 26.891 -24.281 1 31.64 1 MET B CA 1
ATOM 1439 C C . MET B 1 1 ? 87.375 26.469 -23.172 1 31.64 1 MET B C 1
ATOM 1441 O O . MET B 1 1 ? 87.75 25.656 -22.312 1 31.64 1 MET B O 1
ATOM 1445 N N . LEU B 1 2 ? 86.5 27.469 -22.703 1 37.25 2 LEU B N 1
ATOM 1446 C CA . LEU B 1 2 ? 85.562 27.578 -21.625 1 37.25 2 LEU B CA 1
ATOM 1447 C C . LEU B 1 2 ? 84.438 26.547 -21.766 1 37.25 2 LEU B C 1
ATOM 1449 O O . LEU B 1 2 ? 83.812 26.453 -22.844 1 37.25 2 LEU B O 1
ATOM 1453 N N . ASN B 1 3 ? 84.438 25.453 -21.016 1 34.47 3 ASN B N 1
ATOM 1454 C CA . ASN B 1 3 ? 83.625 24.297 -20.828 1 34.47 3 ASN B CA 1
ATOM 1455 C C . ASN B 1 3 ? 82.188 24.719 -20.406 1 34.47 3 ASN B C 1
ATOM 1457 O O . ASN B 1 3 ? 82 25.188 -19.297 1 34.47 3 ASN B O 1
ATOM 1461 N N . MET B 1 4 ? 81.375 25.328 -21.234 1 28.22 4 MET B N 1
ATOM 1462 C CA . MET B 1 4 ? 80 25.75 -20.953 1 28.22 4 MET B CA 1
ATOM 1463 C C . MET B 1 4 ? 79.125 24.547 -20.688 1 28.22 4 MET B C 1
ATOM 1465 O O . MET B 1 4 ? 79 23.672 -21.547 1 28.22 4 MET B O 1
ATOM 1469 N N . LYS B 1 5 ? 79.125 24.016 -19.453 1 36.25 5 LYS B N 1
ATOM 1470 C CA . LYS B 1 5 ? 78.25 22.969 -18.969 1 36.25 5 LYS B CA 1
ATOM 1471 C C . LYS B 1 5 ? 76.75 23.297 -19.25 1 36.25 5 LYS B C 1
ATOM 1473 O O . LYS B 1 5 ? 76.312 24.391 -18.891 1 36.25 5 LYS B O 1
ATOM 1478 N N . ARG B 1 6 ? 76.125 22.719 -20.344 1 35.19 6 ARG B N 1
ATOM 1479 C CA . ARG B 1 6 ? 74.75 22.75 -20.734 1 35.19 6 ARG B CA 1
ATOM 1480 C C . ARG B 1 6 ? 73.875 22.281 -19.594 1 35.19 6 ARG B C 1
ATOM 1482 O O . ARG B 1 6 ? 74 21.172 -19.094 1 35.19 6 ARG B O 1
ATOM 1489 N N . ILE B 1 7 ? 73.375 23.188 -18.672 1 36.06 7 ILE B N 1
ATOM 1490 C CA . ILE B 1 7 ? 72.438 22.938 -17.625 1 36.06 7 ILE B CA 1
ATOM 1491 C C . ILE B 1 7 ? 71.125 22.422 -18.25 1 36.06 7 ILE B C 1
ATOM 1493 O O . ILE B 1 7 ? 70.5 23.094 -19.094 1 36.06 7 ILE B O 1
ATOM 1497 N N . LEU B 1 8 ? 70.938 21.125 -18.484 1 36.44 8 LEU B N 1
ATOM 1498 C CA . LEU B 1 8 ? 69.688 20.469 -18.953 1 36.44 8 LEU B CA 1
ATOM 1499 C C . LEU B 1 8 ? 68.562 20.703 -17.969 1 36.44 8 LEU B C 1
ATOM 1501 O O . LEU B 1 8 ? 68.688 20.344 -16.797 1 36.44 8 LEU B O 1
ATOM 1505 N N . SER B 1 9 ? 67.812 21.812 -18.062 1 36.72 9 SER B N 1
ATOM 1506 C CA . SER B 1 9 ? 66.625 22.094 -17.266 1 36.72 9 SER B CA 1
ATOM 1507 C C . SER B 1 9 ? 65.562 21.031 -17.469 1 36.72 9 SER B C 1
ATOM 1509 O O . SER B 1 9 ? 65.188 20.75 -18.609 1 36.72 9 SER B O 1
ATOM 1511 N N . PHE B 1 10 ? 65.438 20.062 -16.625 1 38 10 PHE B N 1
ATOM 1512 C CA . PHE B 1 10 ? 64.375 19.062 -16.562 1 38 10 PHE B CA 1
ATOM 1513 C C . PHE B 1 10 ? 63.062 19.703 -16.234 1 38 10 PHE B C 1
ATOM 1515 O O . PHE B 1 10 ? 62.906 20.328 -15.18 1 38 10 PHE B O 1
ATOM 1522 N N . THR B 1 11 ? 62.312 20.234 -17.219 1 35.47 11 THR B N 1
ATOM 1523 C CA . THR B 1 11 ? 60.938 20.703 -17.047 1 35.47 11 THR B CA 1
ATOM 1524 C C . THR B 1 11 ? 60.031 19.562 -16.609 1 35.47 11 THR B C 1
ATOM 1526 O O . THR B 1 11 ? 59.906 18.562 -17.328 1 35.47 11 THR B O 1
ATOM 1529 N N . LEU B 1 12 ? 59.812 19.391 -15.305 1 36.94 12 LEU B N 1
ATOM 1530 C CA . LEU B 1 12 ? 58.844 18.484 -14.727 1 36.94 12 LEU B CA 1
ATOM 1531 C C . LEU B 1 12 ? 57.438 18.875 -15.133 1 36.94 12 LEU B C 1
ATOM 1533 O O . LEU B 1 12 ? 56.969 19.969 -14.82 1 36.94 12 LEU B O 1
ATOM 1537 N N . ILE B 1 13 ? 56.938 18.375 -16.234 1 38.47 13 ILE B N 1
ATOM 1538 C CA . ILE B 1 13 ? 55.562 18.547 -16.641 1 38.47 13 ILE B CA 1
ATOM 1539 C C . ILE B 1 13 ? 54.625 17.875 -15.633 1 38.47 13 ILE B C 1
ATOM 1541 O O . ILE B 1 13 ? 54.719 16.656 -15.406 1 38.47 13 ILE B O 1
ATOM 1545 N N . ALA B 1 14 ? 54.125 18.578 -14.617 1 35.12 14 ALA B N 1
ATOM 1546 C CA . ALA B 1 14 ? 53.094 18.125 -13.703 1 35.12 14 ALA B CA 1
ATOM 1547 C C . ALA B 1 14 ? 51.812 17.781 -14.453 1 35.12 14 ALA B C 1
ATOM 1549 O O . ALA B 1 14 ? 51.156 18.672 -15.031 1 35.12 14 ALA B O 1
ATOM 1550 N N . ALA B 1 15 ? 51.719 16.594 -15.039 1 35.97 15 ALA B N 1
ATOM 1551 C CA . ALA B 1 15 ? 50.438 16.094 -15.547 1 35.97 15 ALA B CA 1
ATOM 1552 C C . ALA B 1 15 ? 49.375 16.078 -14.445 1 35.97 15 ALA B C 1
ATOM 1554 O O . ALA B 1 15 ? 49.531 15.367 -13.445 1 35.97 15 ALA B O 1
ATOM 1555 N N . ILE B 1 16 ? 48.75 17.281 -14.234 1 35.94 16 ILE B N 1
ATOM 1556 C CA . ILE B 1 16 ? 47.562 17.312 -13.398 1 35.94 16 ILE B CA 1
ATOM 1557 C C . ILE B 1 16 ? 46.531 16.312 -13.945 1 35.94 16 ILE B C 1
ATOM 1559 O O . ILE B 1 16 ? 46.062 16.453 -15.078 1 35.94 16 ILE B O 1
ATOM 1563 N N . GLN B 1 17 ? 46.656 15.031 -13.625 1 37.12 17 GLN B N 1
ATOM 1564 C CA . GLN B 1 17 ? 45.562 14.086 -13.836 1 37.12 17 GLN B CA 1
ATOM 1565 C C . GLN B 1 17 ? 44.281 14.555 -13.141 1 37.12 17 GLN B C 1
ATOM 1567 O O . GLN B 1 17 ? 44.219 14.617 -11.914 1 37.12 17 GLN B O 1
ATOM 1572 N N . GLY B 1 18 ? 43.594 15.57 -13.688 1 34.03 18 GLY B N 1
ATOM 1573 C CA . GLY B 1 18 ? 42.25 15.828 -13.227 1 34.03 18 GLY B CA 1
ATOM 1574 C C . GLY B 1 18 ? 41.406 14.578 -13.141 1 34.03 18 GLY B C 1
ATOM 1575 O O . GLY B 1 18 ? 41.375 13.773 -14.078 1 34.03 18 GLY B O 1
ATOM 1576 N N . CYS B 1 19 ? 41.156 14.055 -11.906 1 36.5 19 CYS B N 1
ATOM 1577 C CA . CYS B 1 19 ? 40.156 13.031 -11.633 1 36.5 19 CYS B CA 1
ATOM 1578 C C . CYS B 1 19 ? 38.812 13.391 -12.266 1 36.5 19 CYS B C 1
ATOM 1580 O O . CYS B 1 19 ? 38.125 14.297 -11.797 1 36.5 19 CYS B O 1
ATOM 1582 N N . ALA B 1 20 ? 38.688 13.375 -13.625 1 38.56 20 ALA B N 1
ATOM 1583 C CA . ALA B 1 20 ? 37.344 13.43 -14.18 1 38.56 20 ALA B CA 1
ATOM 1584 C C . ALA B 1 20 ? 36.438 12.445 -13.453 1 38.56 20 ALA B C 1
ATOM 1586 O O . ALA B 1 20 ? 36.75 11.266 -13.312 1 38.56 20 ALA B O 1
ATOM 1587 N N . ASN B 1 21 ? 35.656 12.891 -12.562 1 35.81 21 ASN B N 1
ATOM 1588 C CA . ASN B 1 21 ? 34.531 12.109 -12.086 1 35.81 21 ASN B CA 1
ATOM 1589 C C . ASN B 1 21 ? 33.781 11.469 -13.242 1 35.81 21 ASN B C 1
ATOM 1591 O O . ASN B 1 21 ? 33.219 12.164 -14.094 1 35.81 21 ASN B O 1
ATOM 1595 N N . GLU B 1 22 ? 34.219 10.297 -13.742 1 39.38 22 GLU B N 1
ATOM 1596 C CA . GLU B 1 22 ? 33.406 9.547 -14.68 1 39.38 22 GLU B CA 1
ATOM 1597 C C . GLU B 1 22 ? 31.953 9.508 -14.227 1 39.38 22 GLU B C 1
ATOM 1599 O O . GLU B 1 22 ? 31.656 9.203 -13.062 1 39.38 22 GLU B O 1
ATOM 1604 N N . PRO B 1 23 ? 31.109 10.289 -14.867 1 34.41 23 PRO B N 1
ATOM 1605 C CA . PRO B 1 23 ? 29.719 10.07 -14.492 1 34.41 23 PRO B CA 1
ATOM 1606 C C . PRO B 1 23 ? 29.375 8.594 -14.336 1 34.41 23 PRO B C 1
ATOM 1608 O O . PRO B 1 23 ? 29.953 7.742 -15.008 1 34.41 23 PRO B O 1
ATOM 1611 N N . SER B 1 24 ? 29.047 8.156 -13.141 1 35.66 24 SER B N 1
ATOM 1612 C CA . SER B 1 24 ? 28.5 6.812 -12.961 1 35.66 24 SER B CA 1
ATOM 1613 C C . SER B 1 24 ? 27.547 6.449 -14.086 1 35.66 24 SER B C 1
ATOM 1615 O O . SER B 1 24 ? 26.469 7.059 -14.219 1 35.66 24 SER B O 1
ATOM 1617 N N . VAL B 1 25 ? 28.062 6.051 -15.219 1 35.56 25 VAL B N 1
ATOM 1618 C CA . VAL B 1 25 ? 27.188 5.434 -16.219 1 35.56 25 VAL B CA 1
ATOM 1619 C C . VAL B 1 25 ? 26.172 4.531 -15.523 1 35.56 25 VAL B C 1
ATOM 1621 O O . VAL B 1 25 ? 26.547 3.576 -14.836 1 35.56 25 VAL B O 1
ATOM 1624 N N . SER B 1 26 ? 25.031 5.051 -15.109 1 36.75 26 SER B N 1
ATOM 1625 C CA . SER B 1 26 ? 23.969 4.102 -14.789 1 36.75 26 SER B CA 1
ATOM 1626 C C . SER B 1 26 ? 24 2.902 -15.727 1 36.75 26 SER B C 1
ATOM 1628 O O . SER B 1 26 ? 24 3.064 -16.953 1 36.75 26 SER B O 1
ATOM 1630 N N . GLN B 1 27 ? 24.828 1.899 -15.414 1 38.91 27 GLN B N 1
ATOM 1631 C CA . GLN B 1 27 ? 24.75 0.654 -16.172 1 38.91 27 GLN B CA 1
ATOM 1632 C C . GLN B 1 27 ? 23.328 0.382 -16.641 1 38.91 27 GLN B C 1
ATOM 1634 O O . GLN B 1 27 ? 22.375 0.558 -15.883 1 38.91 27 GLN B O 1
ATOM 1639 N N . PRO B 1 28 ? 23.094 0.522 -17.859 1 38.94 28 PRO B N 1
ATOM 1640 C CA . PRO B 1 28 ? 21.781 0.025 -18.297 1 38.94 28 PRO B CA 1
ATOM 1641 C C . PRO B 1 28 ? 21.359 -1.243 -17.562 1 38.94 28 PRO B C 1
ATOM 1643 O O . PRO B 1 28 ? 22.156 -2.16 -17.391 1 38.94 28 PRO B O 1
ATOM 1646 N N . ILE B 1 29 ? 20.625 -1.197 -16.438 1 39.19 29 ILE B N 1
ATOM 1647 C CA . ILE B 1 29 ? 20.062 -2.461 -15.977 1 39.19 29 ILE B CA 1
ATOM 1648 C C . ILE B 1 29 ? 19.859 -3.402 -17.156 1 39.19 29 ILE B C 1
ATOM 1650 O O . ILE B 1 29 ? 19.047 -3.123 -18.047 1 39.19 29 ILE B O 1
ATOM 1654 N N . SER B 1 30 ? 20.812 -3.756 -17.75 1 39.88 30 SER B N 1
ATOM 1655 C CA . SER B 1 30 ? 20.641 -4.906 -18.641 1 39.88 30 SER B CA 1
ATOM 1656 C C . SER B 1 30 ? 19.672 -5.922 -18.031 1 39.88 30 SER B C 1
ATOM 1658 O O . SER B 1 30 ? 20.031 -6.656 -17.109 1 39.88 30 SER B O 1
ATOM 1660 N N . SER B 1 31 ? 18.469 -5.582 -17.469 1 46.69 31 SER B N 1
ATOM 1661 C CA . SER B 1 31 ? 17.422 -6.52 -17.094 1 46.69 31 SER B CA 1
ATOM 1662 C C . SER B 1 31 ? 17.484 -7.793 -17.938 1 46.69 31 SER B C 1
ATOM 1664 O O . SER B 1 31 ? 17.328 -7.75 -19.156 1 46.69 31 SER B O 1
ATOM 1666 N N . GLY B 1 32 ? 18.359 -8.641 -17.656 1 47.25 32 GLY B N 1
ATOM 1667 C CA . GLY B 1 32 ? 18.672 -9.93 -18.25 1 47.25 32 GLY B CA 1
ATOM 1668 C C . GLY B 1 32 ? 17.438 -10.641 -18.797 1 47.25 32 GLY B C 1
ATOM 1669 O O . GLY B 1 32 ? 16.391 -10.664 -18.141 1 47.25 32 GLY B O 1
ATOM 1670 N N . LEU B 1 33 ? 17.219 -10.773 -20.156 1 61 33 LEU B N 1
ATOM 1671 C CA . LEU B 1 33 ? 16.375 -11.516 -21.078 1 61 33 LEU B CA 1
ATOM 1672 C C . LEU B 1 33 ? 16.078 -12.914 -20.547 1 61 33 LEU B C 1
ATOM 1674 O O . LEU B 1 33 ? 15.195 -13.609 -21.062 1 61 33 LEU B O 1
ATOM 1678 N N . TYR B 1 34 ? 16.672 -13.344 -19.359 1 87.56 34 TYR B N 1
ATOM 1679 C CA . TYR B 1 34 ? 16.453 -14.734 -18.984 1 87.56 34 TYR B CA 1
ATOM 1680 C C . TYR B 1 34 ? 15.672 -14.828 -17.688 1 87.56 34 TYR B C 1
ATOM 1682 O O . TYR B 1 34 ? 15.867 -14.023 -16.766 1 87.56 34 TYR B O 1
ATOM 1690 N N . CYS B 1 35 ? 14.836 -15.727 -17.625 1 97.06 35 CYS B N 1
ATOM 1691 C CA . CYS B 1 35 ? 14.047 -16.016 -16.438 1 97.06 35 CYS B CA 1
ATOM 1692 C C . CYS B 1 35 ? 14.922 -16.578 -15.328 1 97.06 35 CYS B C 1
ATOM 1694 O O . CYS B 1 35 ? 15.922 -17.25 -15.602 1 97.06 35 CYS B O 1
ATOM 1696 N N . VAL B 1 36 ? 14.656 -16.219 -14.07 1 98.12 36 VAL B N 1
ATOM 1697 C CA . VAL B 1 36 ? 15.367 -16.766 -12.922 1 98.12 36 VAL B CA 1
ATOM 1698 C C . VAL B 1 36 ? 14.406 -17.594 -12.062 1 98.12 36 VAL B C 1
ATOM 1700 O O . VAL B 1 36 ? 13.188 -17.406 -12.133 1 98.12 36 VAL B O 1
ATOM 1703 N N . GLY B 1 37 ? 14.938 -18.531 -11.297 1 98 37 GLY B N 1
ATOM 1704 C CA . GLY B 1 37 ? 14.125 -19.359 -10.422 1 98 37 GLY B CA 1
ATOM 1705 C C . GLY B 1 37 ? 13.75 -20.688 -11.039 1 98 37 GLY B C 1
ATOM 1706 O O . GLY B 1 37 ? 14.391 -21.156 -11.984 1 98 37 GLY B O 1
ATOM 1707 N N . SER B 1 38 ? 12.797 -21.328 -10.367 1 98.06 38 SER B N 1
ATOM 1708 C CA . SER B 1 38 ? 12.32 -22.641 -10.797 1 98.06 38 SER B CA 1
ATOM 1709 C C . SER B 1 38 ? 10.797 -22.719 -10.758 1 98.06 38 SER B C 1
ATOM 1711 O O . SER B 1 38 ? 10.164 -22.188 -9.844 1 98.06 38 SER B O 1
ATOM 1713 N N . THR B 1 39 ? 10.289 -23.438 -11.727 1 98.56 39 THR B N 1
ATOM 1714 C CA . THR B 1 39 ? 8.852 -23.672 -11.766 1 98.56 39 THR B CA 1
ATOM 1715 C C . THR B 1 39 ? 8.477 -24.953 -11.031 1 98.56 39 THR B C 1
ATOM 1717 O O . THR B 1 39 ? 7.301 -25.281 -10.883 1 98.56 39 THR B O 1
ATOM 1720 N N . ALA B 1 40 ? 9.5 -25.656 -10.57 1 98.44 40 ALA B N 1
ATOM 1721 C CA . ALA B 1 40 ? 9.266 -26.938 -9.906 1 98.44 40 ALA B CA 1
ATOM 1722 C C . ALA B 1 40 ? 8.711 -26.719 -8.492 1 98.44 40 ALA B C 1
ATOM 1724 O O . ALA B 1 40 ? 9.156 -25.828 -7.773 1 98.44 40 ALA B O 1
ATOM 1725 N N . LEU B 1 41 ? 7.738 -27.547 -8.188 1 98.25 41 LEU B N 1
ATOM 1726 C CA . LEU B 1 41 ? 7.215 -27.562 -6.828 1 98.25 41 LEU B CA 1
ATOM 1727 C C . LEU B 1 41 ? 8.039 -28.469 -5.926 1 98.25 41 LEU B C 1
ATOM 1729 O O . LEU B 1 41 ? 8.484 -29.531 -6.355 1 98.25 41 LEU B O 1
ATOM 1733 N N . SER B 1 42 ? 8.266 -27.969 -4.77 1 94 42 SER B N 1
ATOM 1734 C CA . SER B 1 42 ? 9.086 -28.719 -3.834 1 94 42 SER B CA 1
ATOM 1735 C C . SER B 1 42 ? 8.383 -28.891 -2.492 1 94 42 SER B C 1
ATOM 1737 O O . SER B 1 42 ? 7.301 -28.344 -2.277 1 94 42 SER B O 1
ATOM 1739 N N . GLY B 1 43 ? 8.945 -29.734 -1.718 1 94.5 43 GLY B N 1
ATOM 1740 C CA . GLY B 1 43 ? 8.383 -29.984 -0.399 1 94.5 43 GLY B CA 1
ATOM 1741 C C . GLY B 1 43 ? 6.98 -30.562 -0.446 1 94.5 43 GLY B C 1
ATOM 1742 O O . GLY B 1 43 ? 6.688 -31.422 -1.279 1 94.5 43 GLY B O 1
ATOM 1743 N N . GLU B 1 44 ? 6.164 -30.031 0.447 1 94.44 44 GLU B N 1
ATOM 1744 C CA . GLU B 1 44 ? 4.816 -30.578 0.586 1 94.44 44 GLU B CA 1
ATOM 1745 C C . GLU B 1 44 ? 3.988 -30.328 -0.671 1 94.44 44 GLU B C 1
ATOM 1747 O O . GLU B 1 44 ? 3.074 -31.109 -0.978 1 94.44 44 GLU B O 1
ATOM 1752 N N . LEU B 1 45 ? 4.336 -29.344 -1.385 1 97.31 45 LEU B N 1
ATOM 1753 C CA . LEU B 1 45 ? 3.566 -29 -2.576 1 97.31 45 LEU B CA 1
ATOM 1754 C C . LEU B 1 45 ? 3.785 -30.031 -3.68 1 97.31 45 LEU B C 1
ATOM 1756 O O . LEU B 1 45 ? 2.902 -30.25 -4.512 1 97.31 45 LEU B O 1
ATOM 1760 N N . SER B 1 46 ? 4.914 -30.625 -3.707 1 96.69 46 SER B N 1
ATOM 1761 C CA . SER B 1 46 ? 5.223 -31.609 -4.75 1 96.69 46 SER B CA 1
ATOM 1762 C C . SER B 1 46 ? 4.266 -32.781 -4.703 1 96.69 46 SER B C 1
ATOM 1764 O O . SER B 1 46 ? 3.973 -33.406 -5.73 1 96.69 46 SER B O 1
ATOM 1766 N N . ASP B 1 47 ? 3.756 -33.062 -3.516 1 96.56 47 ASP B N 1
ATOM 1767 C CA . ASP B 1 47 ? 2.852 -34.188 -3.344 1 96.56 47 ASP B CA 1
ATOM 1768 C C . ASP B 1 47 ? 1.409 -33.812 -3.646 1 96.56 47 ASP B C 1
ATOM 1770 O O . ASP B 1 47 ? 0.538 -34.656 -3.779 1 96.56 47 ASP B O 1
ATOM 1774 N N . LYS B 1 48 ? 1.248 -32.531 -3.791 1 98.56 48 LYS B N 1
ATOM 1775 C CA . LYS B 1 48 ? -0.125 -32.062 -3.902 1 98.56 48 LYS B CA 1
ATOM 1776 C C . LYS B 1 48 ? -0.455 -31.672 -5.34 1 98.56 48 LYS B C 1
ATOM 1778 O O . LYS B 1 48 ? -1.58 -31.266 -5.637 1 98.56 48 LYS B O 1
ATOM 1783 N N . PHE B 1 49 ? 0.542 -31.812 -6.168 1 98.75 49 PHE B N 1
ATOM 1784 C CA . PHE B 1 49 ? 0.362 -31.438 -7.562 1 98.75 49 PHE B CA 1
ATOM 1785 C C . PHE B 1 49 ? 1.014 -32.438 -8.492 1 98.75 49 PHE B C 1
ATOM 1787 O O . PHE B 1 49 ? 2.029 -33.062 -8.148 1 98.75 49 PHE B O 1
ATOM 1794 N N . THR B 1 50 ? 0.476 -32.625 -9.672 1 98.5 50 THR B N 1
ATOM 1795 C CA . THR B 1 50 ? 1.086 -33.406 -10.75 1 98.5 50 THR B CA 1
ATOM 1796 C C . THR B 1 50 ? 1.315 -32.531 -11.977 1 98.5 50 THR B C 1
ATOM 1798 O O . THR B 1 50 ? 0.443 -31.734 -12.359 1 98.5 50 THR B O 1
ATOM 1801 N N . PRO B 1 51 ? 2.498 -32.594 -12.547 1 98.44 51 PRO B N 1
ATOM 1802 C CA . PRO B 1 51 ? 2.707 -31.828 -13.773 1 98.44 51 PRO B CA 1
ATOM 1803 C C . PRO B 1 51 ? 1.818 -32.281 -14.922 1 98.44 51 PRO B C 1
ATOM 1805 O O . PRO B 1 51 ? 1.591 -33.5 -15.078 1 98.44 51 PRO B O 1
ATOM 1808 N N . VAL B 1 52 ? 1.268 -31.359 -15.633 1 98.81 52 VAL B N 1
ATOM 1809 C CA . VAL B 1 52 ? 0.467 -31.672 -16.812 1 98.81 52 VAL B CA 1
ATOM 1810 C C . VAL B 1 52 ? 0.828 -30.734 -17.953 1 98.81 52 VAL B C 1
ATOM 1812 O O . VAL B 1 52 ? 1.458 -29.688 -17.719 1 98.81 52 VAL B O 1
ATOM 1815 N N . GLN B 1 53 ? 0.479 -31.125 -19.172 1 98.5 53 GLN B N 1
ATOM 1816 C CA . GLN B 1 53 ? 0.667 -30.266 -20.328 1 98.5 53 GLN B CA 1
ATOM 1817 C C . GLN B 1 53 ? -0.624 -29.531 -20.672 1 98.5 53 GLN B C 1
ATOM 1819 O O . GLN B 1 53 ? -1.683 -30.141 -20.797 1 98.5 53 GLN B O 1
ATOM 1824 N N . ASP B 1 54 ? -0.528 -28.219 -20.719 1 98.69 54 ASP B N 1
ATOM 1825 C CA . ASP B 1 54 ? -1.607 -27.344 -21.156 1 98.69 54 ASP B CA 1
ATOM 1826 C C . ASP B 1 54 ? -1.057 -26.031 -21.719 1 98.69 54 ASP B C 1
ATOM 1828 O O . ASP B 1 54 ? -0.965 -25.031 -20.984 1 98.69 54 ASP B O 1
ATOM 1832 N N . GLU B 1 55 ? -0.806 -26.031 -22.984 1 98.44 55 GLU B N 1
ATOM 1833 C CA . GLU B 1 55 ? -0.14 -24.906 -23.625 1 98.44 55 GLU B CA 1
ATOM 1834 C C . GLU B 1 55 ? -1.033 -23.656 -23.625 1 98.44 55 GLU B C 1
ATOM 1836 O O . GLU B 1 55 ? -0.544 -22.531 -23.5 1 98.44 55 GLU B O 1
ATOM 1841 N N . SER B 1 56 ? -2.275 -23.875 -23.781 1 98.62 56 SER B N 1
ATOM 1842 C CA . SER B 1 56 ? -3.217 -22.766 -23.781 1 98.62 56 SER B CA 1
ATOM 1843 C C . SER B 1 56 ? -3.217 -22.031 -22.438 1 98.62 56 SER B C 1
ATOM 1845 O O . SER B 1 56 ? -3.139 -20.797 -22.406 1 98.62 56 SER B O 1
ATOM 1847 N N . LEU B 1 57 ? -3.34 -22.75 -21.391 1 98.81 57 LEU B N 1
ATOM 1848 C CA . LEU B 1 57 ? -3.311 -22.172 -20.062 1 98.81 57 LEU B CA 1
ATOM 1849 C C . LEU B 1 57 ? -1.969 -21.484 -19.797 1 98.81 57 LEU B C 1
ATOM 1851 O O . LEU B 1 57 ? -1.924 -20.375 -19.266 1 98.81 57 LEU B O 1
ATOM 1855 N N . LEU B 1 58 ? -0.862 -22.156 -20.141 1 98.88 58 LEU B N 1
ATOM 1856 C CA . LEU B 1 58 ? 0.47 -21.594 -19.922 1 98.88 58 LEU B CA 1
AT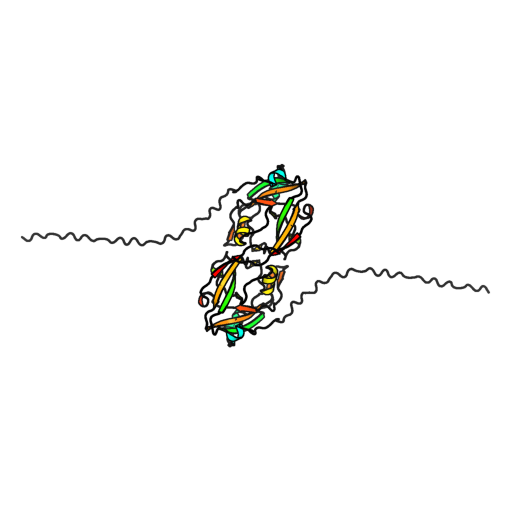OM 1857 C C . LEU B 1 58 ? 0.623 -20.266 -20.656 1 98.88 58 LEU B C 1
ATOM 1859 O O . LEU B 1 58 ? 1.155 -19.297 -20.094 1 98.88 58 LEU B O 1
ATOM 1863 N N . SER B 1 59 ? 0.086 -20.172 -21.844 1 98.62 59 SER B N 1
ATOM 1864 C CA . SER B 1 59 ? 0.252 -18.984 -22.672 1 98.62 59 SER B CA 1
ATOM 1865 C C . SER B 1 59 ? -0.492 -17.781 -22.078 1 98.62 59 SER B C 1
ATOM 1867 O O . SER B 1 59 ? -0.091 -16.641 -22.266 1 98.62 59 SER B O 1
ATOM 1869 N N . GLN B 1 60 ? -1.58 -18.031 -21.375 1 98.69 60 GLN B N 1
ATOM 1870 C CA . GLN B 1 60 ? -2.326 -16.969 -20.703 1 98.69 60 GLN B CA 1
ATOM 1871 C C . GLN B 1 60 ? -1.498 -16.312 -19.609 1 98.69 60 GLN B C 1
ATOM 1873 O O . GLN B 1 60 ? -1.712 -15.148 -19.266 1 98.69 60 GLN B O 1
ATOM 1878 N N . ALA B 1 61 ? -0.552 -17.062 -19.094 1 98.81 61 ALA B N 1
ATOM 1879 C CA . ALA B 1 61 ? 0.155 -16.625 -17.891 1 98.81 61 ALA B CA 1
ATOM 1880 C C . ALA B 1 61 ? 1.489 -15.977 -18.25 1 98.81 61 ALA B C 1
ATOM 1882 O O . ALA B 1 61 ? 2.076 -15.273 -17.422 1 98.81 61 ALA B O 1
ATOM 1883 N N . ILE B 1 62 ? 2.01 -16.188 -19.438 1 98.75 62 ILE B N 1
ATOM 1884 C CA . ILE B 1 62 ? 3.344 -15.742 -19.828 1 98.75 62 ILE B CA 1
ATOM 1885 C C . ILE B 1 62 ? 3.266 -14.336 -20.406 1 98.75 62 ILE B C 1
ATOM 1887 O O . ILE B 1 62 ? 2.381 -14.047 -21.219 1 98.75 62 ILE B O 1
ATOM 1891 N N . GLY B 1 63 ? 4.148 -13.477 -19.938 1 98.06 63 GLY B N 1
ATOM 1892 C CA . GLY B 1 63 ? 4.211 -12.117 -20.453 1 98.06 63 GLY B CA 1
ATOM 1893 C C . GLY B 1 63 ? 5.555 -11.766 -21.062 1 98.06 63 GLY B C 1
ATOM 1894 O O . GLY B 1 63 ? 6.539 -12.477 -20.859 1 98.06 63 GLY B O 1
ATOM 1895 N N . GLU B 1 64 ? 5.57 -10.656 -21.828 1 97.06 64 GLU B N 1
ATOM 1896 C CA . GLU B 1 64 ? 6.809 -10.117 -22.375 1 97.06 64 GLU B CA 1
ATOM 1897 C C . GLU B 1 64 ? 7.551 -9.273 -21.344 1 97.06 64 GLU B C 1
ATOM 1899 O O . GLU B 1 64 ? 6.957 -8.805 -20.375 1 97.06 64 GLU B O 1
ATOM 1904 N N . PRO B 1 65 ? 8.852 -9.117 -21.578 1 97.31 65 PRO B N 1
ATOM 1905 C CA . PRO B 1 65 ? 9.609 -8.25 -20.656 1 97.31 65 PRO B CA 1
ATOM 1906 C C . PRO B 1 65 ? 8.938 -6.895 -20.438 1 97.31 65 PRO B C 1
ATOM 1908 O O . PRO B 1 65 ? 8.414 -6.301 -21.391 1 97.31 65 PRO B O 1
ATOM 1911 N N . LEU B 1 66 ? 8.859 -6.496 -19.188 1 97.19 66 LEU B N 1
ATOM 1912 C CA . LEU B 1 66 ? 8.398 -5.195 -18.719 1 97.19 66 LEU B CA 1
ATOM 1913 C C . LEU B 1 66 ? 6.871 -5.129 -18.719 1 97.19 66 LEU B C 1
ATOM 1915 O O . LEU B 1 66 ? 6.293 -4.082 -18.422 1 97.19 66 LEU B O 1
ATOM 1919 N N . GLN B 1 67 ? 6.195 -6.27 -18.938 1 95.94 67 GLN B N 1
ATOM 1920 C CA . GLN B 1 67 ? 4.738 -6.227 -19 1 95.94 67 GLN B CA 1
ATOM 1921 C C . GLN B 1 67 ? 4.109 -6.992 -17.844 1 95.94 67 GLN B C 1
ATOM 1923 O O . GLN B 1 67 ? 2.883 -7.062 -17.719 1 95.94 67 GLN B O 1
ATOM 1928 N N . GLY B 1 68 ? 4.902 -7.602 -17 1 97.44 68 GLY B N 1
ATOM 1929 C CA . GLY B 1 68 ? 4.375 -8.43 -15.922 1 97.44 68 GLY B CA 1
ATOM 1930 C C . GLY B 1 68 ? 4.004 -9.828 -16.359 1 97.44 68 GLY B C 1
ATOM 1931 O O . GLY B 1 68 ? 4.504 -10.312 -17.391 1 97.44 68 GLY B O 1
ATOM 1932 N N . LYS B 1 69 ? 3.221 -10.438 -15.57 1 98.31 69 LYS B N 1
ATOM 1933 C CA . LYS B 1 69 ? 2.904 -11.852 -15.75 1 98.31 69 LYS B CA 1
ATOM 1934 C C . LYS B 1 69 ? 4.105 -12.727 -15.414 1 98.31 69 LYS B C 1
ATOM 1936 O O . LYS B 1 69 ? 4.852 -12.438 -14.469 1 98.31 69 LYS B O 1
ATOM 1941 N N . LEU B 1 70 ? 4.152 -13.922 -16.016 1 98.81 70 LEU B N 1
ATOM 1942 C CA . LEU B 1 70 ? 5.266 -14.812 -15.719 1 98.81 70 LEU B CA 1
ATOM 1943 C C . LEU B 1 70 ? 6.324 -14.758 -16.812 1 98.81 70 LEU B C 1
ATOM 1945 O O . LEU B 1 70 ? 5.992 -14.594 -18 1 98.81 70 LEU B O 1
ATOM 1949 N N . CYS B 1 71 ? 7.543 -14.961 -16.391 1 98.62 71 CYS B N 1
ATOM 1950 C CA . CYS B 1 71 ? 8.648 -15.148 -17.312 1 98.62 71 CYS B CA 1
ATOM 1951 C C . CYS B 1 71 ? 8.742 -16.609 -17.766 1 98.62 71 CYS B C 1
ATOM 1953 O O . CYS B 1 71 ? 9.133 -16.891 -18.906 1 98.62 71 CYS B O 1
ATOM 1955 N N . GLN B 1 72 ? 8.453 -17.484 -16.859 1 98.62 72 GLN B N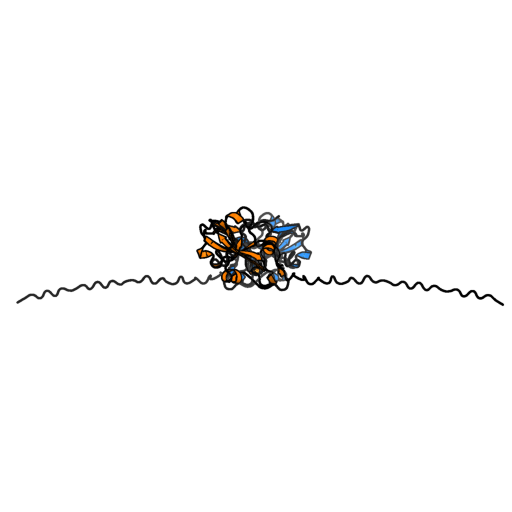 1
ATOM 1956 C CA . GLN B 1 72 ? 8.414 -18.922 -17.078 1 98.62 72 GLN B CA 1
ATOM 1957 C C . GLN B 1 72 ? 7.355 -19.578 -16.188 1 98.62 72 GLN B C 1
ATOM 1959 O O . GLN B 1 72 ? 6.969 -19.031 -15.164 1 98.62 72 GLN B O 1
ATOM 1964 N N . GLY B 1 73 ? 6.887 -20.75 -16.641 1 98.88 73 GLY B N 1
ATOM 1965 C CA . GLY B 1 73 ? 5.875 -21.469 -15.875 1 98.88 73 GLY B CA 1
ATOM 1966 C C . GLY B 1 73 ? 5.691 -22.906 -16.312 1 98.88 73 GLY B C 1
ATOM 1967 O O . GLY B 1 73 ? 6.129 -23.281 -17.406 1 98.88 73 GLY B O 1
ATOM 1968 N N . SER B 1 74 ? 5.16 -23.625 -15.445 1 98.88 74 SER B N 1
ATOM 1969 C CA . SER B 1 74 ? 4.703 -25 -15.688 1 98.88 74 SER B CA 1
ATOM 1970 C C . SER B 1 74 ? 3.264 -25.188 -15.227 1 98.88 74 SER B C 1
ATOM 1972 O O . SER B 1 74 ? 2.842 -24.594 -14.227 1 98.88 74 SER B O 1
ATOM 1974 N N . VAL B 1 75 ? 2.604 -26 -15.953 1 98.94 75 VAL B N 1
ATOM 1975 C CA . VAL B 1 75 ? 1.22 -26.281 -15.578 1 98.94 75 VAL B CA 1
ATOM 1976 C C . VAL B 1 75 ? 1.169 -27.484 -14.648 1 98.94 75 VAL B C 1
ATOM 1978 O O . VAL B 1 75 ? 1.847 -28.484 -14.883 1 98.94 75 VAL B O 1
ATOM 1981 N N . TYR B 1 76 ? 0.421 -27.359 -13.602 1 98.94 76 TYR B N 1
ATOM 1982 C CA . TYR B 1 76 ? 0.175 -28.422 -12.633 1 98.94 76 TYR B CA 1
ATOM 1983 C C . TYR B 1 76 ? -1.318 -28.625 -12.406 1 98.94 76 TYR B C 1
ATOM 1985 O O . TYR B 1 76 ? -2.113 -27.703 -12.633 1 98.94 76 TYR B O 1
ATOM 1993 N N . GLU B 1 77 ? -1.64 -29.766 -12.039 1 98.88 77 GLU B N 1
ATOM 1994 C CA . GLU B 1 77 ? -2.977 -30.062 -11.531 1 98.88 77 GLU B CA 1
ATOM 1995 C C . GLU B 1 77 ? -2.934 -30.453 -10.062 1 98.88 77 GLU B C 1
ATOM 1997 O O . GLU B 1 77 ? -2.131 -31.297 -9.664 1 98.88 77 GLU B O 1
ATOM 2002 N N . SER B 1 78 ? -3.77 -29.75 -9.297 1 98.81 78 SER B N 1
ATOM 2003 C CA . SER B 1 78 ? -3.809 -30.109 -7.879 1 98.81 78 SER B CA 1
ATOM 2004 C C . SER B 1 78 ? -4.465 -31.469 -7.664 1 98.81 78 SER B C 1
ATOM 2006 O O . SER B 1 78 ? -5.535 -31.734 -8.219 1 98.81 78 SER B O 1
ATOM 2008 N N . THR B 1 79 ? -3.859 -32.281 -6.824 1 98.44 79 THR B N 1
ATOM 2009 C CA . THR B 1 79 ? -4.41 -33.594 -6.555 1 98.44 79 THR B CA 1
ATOM 2010 C C . THR B 1 79 ? -5.227 -33.594 -5.266 1 98.44 79 THR B C 1
ATOM 2012 O O . THR B 1 79 ? -5.961 -34.531 -4.984 1 98.44 79 THR B O 1
ATOM 2015 N N . GLN B 1 80 ? -5.078 -32.594 -4.453 1 98.25 80 GLN B N 1
ATOM 2016 C CA . GLN B 1 80 ? -5.832 -32.344 -3.229 1 98.25 80 GLN B CA 1
ATOM 2017 C C . GLN B 1 80 ? -6.109 -30.859 -3.031 1 98.25 80 GLN B C 1
ATOM 2019 O O . GLN B 1 80 ? -5.613 -30.016 -3.791 1 98.25 80 GLN B O 1
ATOM 2024 N N . ASP B 1 81 ? -6.938 -30.578 -2.07 1 98.56 81 ASP B N 1
ATOM 2025 C CA . ASP B 1 81 ? -7.176 -29.188 -1.706 1 98.56 81 ASP B CA 1
ATOM 2026 C C . ASP B 1 81 ? -5.898 -28.531 -1.198 1 98.56 81 ASP B C 1
ATOM 2028 O O . ASP B 1 81 ? -5.125 -29.141 -0.464 1 98.56 81 ASP B O 1
ATOM 2032 N N . VAL B 1 82 ? -5.699 -27.312 -1.597 1 98.81 82 VAL B N 1
ATOM 2033 C CA . VAL B 1 82 ? -4.5 -26.578 -1.196 1 98.81 82 VAL B CA 1
ATOM 2034 C C . VAL B 1 82 ? -4.875 -25.172 -0.773 1 98.81 82 VAL B C 1
ATOM 2036 O O . VAL B 1 82 ? -5.684 -24.5 -1.434 1 98.81 82 VAL B O 1
ATOM 2039 N N . ILE B 1 83 ? -4.312 -24.656 0.331 1 98.81 83 ILE B N 1
ATOM 2040 C CA . ILE B 1 83 ? -4.523 -23.266 0.747 1 98.81 83 ILE B CA 1
ATOM 2041 C C . ILE B 1 83 ? -3.67 -22.344 -0.112 1 98.81 83 ILE B C 1
ATOM 2043 O O . ILE B 1 83 ? -2.482 -22.594 -0.324 1 98.81 83 ILE B O 1
ATOM 2047 N N . ILE B 1 84 ? -4.277 -21.297 -0.667 1 98.88 84 ILE B N 1
ATOM 2048 C CA . ILE B 1 84 ? -3.566 -20.297 -1.445 1 98.88 84 ILE B CA 1
ATOM 2049 C C . ILE B 1 84 ? -3.967 -18.906 -0.972 1 98.88 84 ILE B C 1
ATOM 2051 O O . ILE B 1 84 ? -4.945 -18.75 -0.241 1 98.88 84 ILE B O 1
ATOM 2055 N N . TYR B 1 85 ? -3.17 -17.891 -1.375 1 98.88 85 TYR B N 1
ATOM 2056 C CA . TYR B 1 85 ? -3.324 -16.531 -0.871 1 98.88 85 TYR B CA 1
ATOM 2057 C C . TYR B 1 85 ? -3.295 -15.523 -2.01 1 98.88 85 TYR B C 1
ATOM 2059 O O . TYR B 1 85 ? -2.611 -15.734 -3.016 1 98.88 85 TYR B O 1
ATOM 2067 N N . ARG B 1 86 ? -3.98 -14.461 -1.788 1 98.56 86 ARG B N 1
ATOM 2068 C CA . ARG B 1 86 ? -3.963 -13.359 -2.742 1 98.56 86 ARG B CA 1
ATOM 2069 C C . ARG B 1 86 ? -4.133 -12.016 -2.033 1 98.56 86 ARG B C 1
ATOM 2071 O O . ARG B 1 86 ? -5.141 -11.789 -1.359 1 98.56 86 ARG B O 1
ATOM 2078 N N . ALA B 1 87 ? -3.117 -11.227 -2.113 1 98.19 87 ALA B N 1
ATOM 2079 C CA . ALA B 1 87 ? -3.287 -9.82 -1.756 1 98.19 87 ALA B CA 1
ATOM 2080 C C . ALA B 1 87 ? -3.947 -9.039 -2.891 1 98.19 87 ALA B C 1
ATOM 2082 O O . ALA B 1 87 ? -3.566 -9.188 -4.055 1 98.19 87 ALA B O 1
ATOM 2083 N N . TRP B 1 88 ? -4.977 -8.273 -2.52 1 96.75 88 TRP B N 1
ATOM 2084 C CA . TRP B 1 88 ? -5.766 -7.668 -3.592 1 96.75 88 TRP B CA 1
ATOM 2085 C C . TRP B 1 88 ? -6.27 -6.289 -3.188 1 96.75 88 TRP B C 1
ATOM 2087 O O . TRP B 1 88 ? -5.871 -5.75 -2.152 1 96.75 88 TRP B O 1
ATOM 2097 N N . ASN B 1 89 ? -6.934 -5.648 -4.109 1 94.31 89 ASN B N 1
ATOM 2098 C CA . ASN B 1 89 ? -7.383 -4.262 -4.039 1 94.31 89 ASN B CA 1
ATOM 2099 C C . ASN B 1 89 ? -8.836 -4.164 -3.576 1 94.31 89 ASN B C 1
ATOM 2101 O O . ASN B 1 89 ? -9.75 -4.516 -4.316 1 94.31 89 ASN B O 1
ATOM 2105 N N . SER B 1 90 ? -9.008 -3.549 -2.432 1 91.88 90 SER B N 1
ATOM 2106 C CA . SER B 1 90 ? -10.352 -3.443 -1.867 1 91.88 90 SER B CA 1
ATOM 2107 C C . SER B 1 90 ? -11.234 -2.525 -2.705 1 91.88 90 SER B C 1
ATOM 2109 O O . SER B 1 90 ? -12.461 -2.625 -2.662 1 91.88 90 SER B O 1
ATOM 2111 N N . THR B 1 91 ? -10.633 -1.648 -3.416 1 89.25 91 THR B N 1
ATOM 2112 C CA . THR B 1 91 ? -11.414 -0.635 -4.117 1 89.25 91 THR B CA 1
ATOM 2113 C C . THR B 1 91 ? -11.961 -1.188 -5.43 1 89.25 91 THR B C 1
ATOM 2115 O O . THR B 1 91 ? -12.734 -0.517 -6.117 1 89.25 91 THR B O 1
ATOM 2118 N N . ASN B 1 92 ? -11.602 -2.338 -5.789 1 88.06 92 ASN B N 1
ATOM 2119 C CA . ASN B 1 92 ? -12.18 -3.133 -6.867 1 88.06 92 ASN B CA 1
ATOM 2120 C C . ASN B 1 92 ? -12.633 -4.504 -6.371 1 88.06 92 ASN B C 1
ATOM 2122 O O . ASN B 1 92 ? -11.922 -5.496 -6.535 1 88.06 92 ASN B O 1
ATOM 2126 N N . PRO B 1 93 ? -13.852 -4.555 -5.836 1 82.25 93 PRO B N 1
ATOM 2127 C CA . PRO B 1 93 ? -14.266 -5.812 -5.211 1 82.25 93 PRO B CA 1
ATOM 2128 C C . PRO B 1 93 ? -14.281 -6.984 -6.195 1 82.25 93 PRO B C 1
ATOM 2130 O O . PRO B 1 93 ? -14.125 -8.141 -5.785 1 82.25 93 PRO B O 1
ATOM 2133 N N . LYS B 1 94 ? -14.406 -6.766 -7.441 1 86.44 94 LYS B N 1
ATOM 2134 C CA . LYS B 1 94 ? -14.43 -7.836 -8.438 1 86.44 94 LYS B CA 1
ATOM 2135 C C . LYS B 1 94 ? -13.055 -8.469 -8.594 1 86.44 94 LYS B C 1
ATOM 2137 O O . LYS B 1 94 ? -12.922 -9.539 -9.188 1 86.44 94 LYS B O 1
ATOM 2142 N N . SER B 1 95 ? -12.133 -7.805 -7.914 1 90.38 95 SER B N 1
ATOM 2143 C CA . SER B 1 95 ? -10.766 -8.289 -8.094 1 90.38 95 SER B CA 1
ATOM 2144 C C . SER B 1 95 ? -10.391 -9.289 -7.012 1 90.38 95 SER B C 1
ATOM 2146 O O . SER B 1 95 ? -9.297 -9.859 -7.039 1 90.38 95 SER B O 1
ATOM 2148 N N . GLN B 1 96 ? -11.203 -9.633 -6.07 1 94.38 96 GLN B N 1
ATOM 2149 C CA . GLN B 1 96 ? -10.891 -10.469 -4.918 1 94.38 96 GLN B CA 1
ATOM 2150 C C . GLN B 1 96 ? -10.375 -11.836 -5.359 1 94.38 96 GLN B C 1
ATOM 2152 O O . GLN B 1 96 ? -9.391 -12.336 -4.812 1 94.38 96 GLN B O 1
ATOM 2157 N N . LEU B 1 97 ? -11.094 -12.391 -6.289 1 96.94 97 LEU B N 1
ATOM 2158 C CA . LEU B 1 97 ? -10.742 -13.742 -6.719 1 96.94 97 LEU B CA 1
ATOM 2159 C C . LEU B 1 97 ? -10.133 -13.727 -8.117 1 96.94 97 LEU B C 1
ATOM 2161 O O . LEU B 1 97 ? -10.57 -14.469 -9 1 96.94 97 LEU B O 1
ATOM 2165 N N . GLY B 1 98 ? -9.078 -12.906 -8.242 1 96.44 98 GLY B N 1
ATOM 2166 C CA . GLY B 1 98 ? -8.398 -12.711 -9.516 1 96.44 98 GLY B CA 1
ATOM 2167 C C . GLY B 1 98 ? -7.449 -13.844 -9.867 1 96.44 98 GLY B C 1
ATOM 2168 O O . GLY B 1 98 ? -7.551 -14.938 -9.312 1 96.44 98 GLY B O 1
ATOM 2169 N N . GLN B 1 99 ? -6.57 -13.555 -10.781 1 97.88 99 GLN B N 1
ATOM 2170 C CA . GLN B 1 99 ? -5.852 -14.625 -11.469 1 97.88 99 GLN B CA 1
ATOM 2171 C C . GLN B 1 99 ? -4.527 -14.93 -10.773 1 97.88 99 GLN B C 1
ATOM 2173 O O . GLN B 1 99 ? -3.934 -15.984 -11 1 97.88 99 GLN B O 1
ATOM 2178 N N . TRP B 1 100 ? -4.012 -14.062 -9.938 1 98.5 100 TRP B N 1
ATOM 2179 C CA . TRP B 1 100 ? -2.654 -14.188 -9.414 1 98.5 100 TRP B CA 1
ATOM 2180 C C . TRP B 1 100 ? -2.672 -14.492 -7.926 1 98.5 100 TRP B C 1
ATOM 2182 O O . TRP B 1 100 ? -3.211 -13.719 -7.129 1 98.5 100 TRP B O 1
ATOM 2192 N N . TRP B 1 101 ? -2.061 -15.625 -7.598 1 98.75 101 TRP B N 1
ATOM 2193 C CA . TRP B 1 101 ? -2.084 -16.156 -6.242 1 98.75 101 TRP B CA 1
ATOM 2194 C C . TRP B 1 101 ? -0.686 -16.578 -5.797 1 98.75 101 TRP B C 1
ATOM 2196 O O . TRP B 1 101 ? 0.26 -16.531 -6.586 1 98.75 101 TRP B O 1
ATOM 2206 N N . SER B 1 102 ? -0.568 -16.875 -4.535 1 98.75 102 SER B N 1
ATOM 2207 C CA . SER B 1 102 ? 0.666 -17.406 -3.961 1 98.75 102 SER B CA 1
ATOM 2208 C C . SER B 1 102 ? 0.39 -18.609 -3.062 1 98.75 102 SER B C 1
ATOM 2210 O O . SER B 1 102 ? -0.705 -18.734 -2.512 1 98.75 102 SER B O 1
ATOM 2212 N N . PHE B 1 103 ? 1.403 -19.438 -2.891 1 98.56 103 PHE B N 1
ATOM 2213 C CA . PHE B 1 103 ? 1.312 -20.562 -1.971 1 98.56 103 PHE B CA 1
ATOM 2214 C C . PHE B 1 103 ? 1.623 -20.125 -0.544 1 98.56 103 PHE B C 1
ATOM 2216 O O . PHE B 1 103 ? 1.229 -20.797 0.416 1 98.56 103 PHE B O 1
ATOM 2223 N N . GLU B 1 104 ? 2.357 -19.047 -0.452 1 97.62 104 GLU B N 1
ATOM 2224 C CA . GLU B 1 104 ? 2.771 -18.547 0.859 1 97.62 104 GLU B CA 1
ATOM 2225 C C . GLU B 1 104 ? 1.981 -17.312 1.26 1 97.62 104 GLU B C 1
ATOM 2227 O O . GLU B 1 104 ? 1.657 -16.469 0.413 1 97.62 104 GLU B O 1
ATOM 2232 N N . LEU B 1 105 ? 1.738 -17.219 2.576 1 98.62 105 LEU B N 1
ATOM 2233 C CA . LEU B 1 105 ? 1.12 -16.016 3.115 1 98.62 105 LEU B CA 1
ATOM 2234 C C . LEU B 1 105 ? 1.971 -14.781 2.811 1 98.62 105 LEU B C 1
ATOM 2236 O O . LEU B 1 105 ? 3.16 -14.75 3.135 1 98.62 105 LEU B O 1
ATOM 2240 N N . PRO B 1 106 ? 1.404 -13.789 2.113 1 98.75 106 PRO B N 1
ATOM 2241 C CA . PRO B 1 106 ? 2.145 -12.547 1.911 1 98.75 106 PRO B CA 1
ATOM 2242 C C . PRO B 1 106 ? 2.672 -11.953 3.217 1 98.75 106 PRO B C 1
ATOM 2244 O O . PRO B 1 106 ? 1.896 -11.695 4.141 1 98.75 106 PRO B O 1
ATOM 2247 N N . SER B 1 107 ? 3.93 -11.773 3.316 1 98.44 107 SER B N 1
ATOM 2248 C CA . SER B 1 107 ? 4.59 -11.32 4.539 1 98.44 107 SER B CA 1
ATOM 2249 C C . SER B 1 107 ? 5.891 -10.586 4.227 1 98.44 107 SER B C 1
ATOM 2251 O O . SER B 1 107 ? 6.266 -10.453 3.059 1 98.44 107 SER B O 1
ATOM 2253 N N . GLY B 1 108 ? 6.484 -10.031 5.328 1 98.5 108 GLY B N 1
ATOM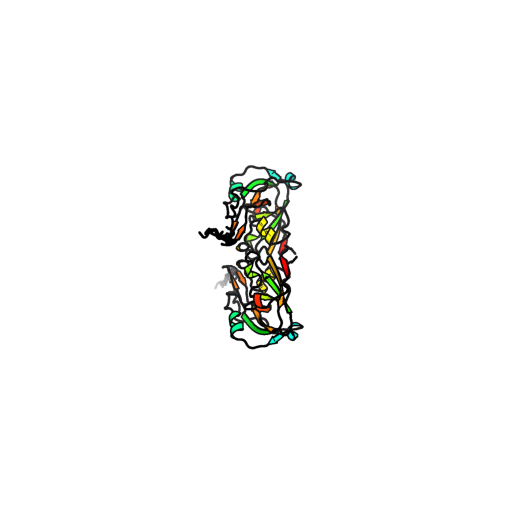 2254 C CA . GLY B 1 108 ? 7.73 -9.305 5.152 1 98.5 108 GLY B CA 1
ATOM 2255 C C . GLY B 1 108 ? 7.52 -7.848 4.789 1 98.5 108 GLY B C 1
ATOM 2256 O O . GLY B 1 108 ? 6.43 -7.305 4.98 1 98.5 108 GLY B O 1
ATOM 2257 N N . TYR B 1 109 ? 8.625 -7.215 4.273 1 98.81 109 TYR B N 1
ATOM 2258 C CA . TYR B 1 109 ? 8.539 -5.812 3.877 1 98.81 109 TYR B CA 1
ATOM 2259 C C . TYR B 1 109 ? 7.664 -5.648 2.643 1 98.81 109 TYR B C 1
ATOM 2261 O O . TYR B 1 109 ? 7.801 -6.391 1.67 1 98.81 109 TYR B O 1
ATOM 2269 N N . THR B 1 110 ? 6.832 -4.656 2.684 1 98.62 110 THR B N 1
ATOM 2270 C CA . THR B 1 110 ? 5.883 -4.406 1.605 1 98.62 110 THR B CA 1
ATOM 2271 C C . THR B 1 110 ? 6.609 -4.156 0.288 1 98.62 110 THR B C 1
ATOM 2273 O O . THR B 1 110 ? 6.219 -4.688 -0.754 1 98.62 110 THR B O 1
ATOM 2276 N N . ALA B 1 111 ? 7.645 -3.387 0.348 1 97.69 111 ALA B N 1
ATOM 2277 C CA . ALA B 1 111 ? 8.406 -3.078 -0.861 1 97.69 111 ALA B CA 1
ATOM 2278 C C . ALA B 1 111 ? 9.008 -4.344 -1.468 1 97.69 111 ALA B C 1
ATOM 2280 O O . ALA B 1 111 ? 9.016 -4.512 -2.689 1 97.69 111 ALA B O 1
ATOM 2281 N N . ASP B 1 112 ? 9.5 -5.219 -0.638 1 98 112 ASP B N 1
ATOM 2282 C CA . ASP B 1 112 ? 10.078 -6.469 -1.126 1 98 112 ASP B CA 1
ATOM 2283 C C . ASP B 1 112 ? 9.008 -7.367 -1.742 1 98 112 ASP B C 1
ATOM 2285 O O . ASP B 1 112 ? 9.258 -8.031 -2.752 1 98 112 ASP B O 1
ATOM 2289 N N . TYR B 1 113 ? 7.895 -7.43 -1.086 1 98.62 113 TYR B N 1
ATOM 2290 C CA . TYR B 1 113 ? 6.809 -8.219 -1.653 1 98.62 113 TYR B CA 1
ATOM 2291 C C . TYR B 1 113 ? 6.449 -7.73 -3.051 1 98.62 113 TYR B C 1
ATOM 2293 O O . TYR B 1 113 ? 6.27 -8.531 -3.971 1 98.62 113 TYR B O 1
ATOM 2301 N N . ARG B 1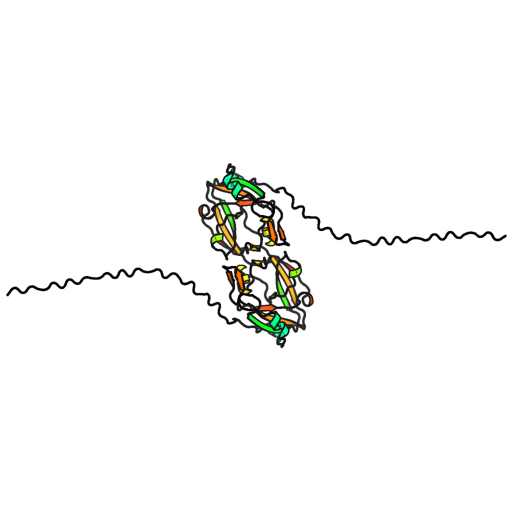 114 ? 6.316 -6.395 -3.209 1 98.19 114 ARG B N 1
ATOM 2302 C CA . ARG B 1 114 ? 6.012 -5.832 -4.52 1 98.19 114 ARG B CA 1
ATOM 2303 C C . ARG B 1 114 ? 7.082 -6.211 -5.539 1 98.19 114 ARG B C 1
ATOM 2305 O O . ARG B 1 114 ? 6.766 -6.594 -6.668 1 98.19 114 ARG B O 1
ATOM 2312 N N . LYS B 1 115 ? 8.281 -6.141 -5.141 1 97.56 115 LYS B N 1
ATOM 2313 C CA . LYS B 1 115 ? 9.391 -6.477 -6.031 1 97.56 115 LYS B CA 1
ATOM 2314 C C . LYS B 1 115 ? 9.375 -7.961 -6.387 1 97.56 115 LYS B C 1
ATOM 2316 O O . LYS B 1 115 ? 9.5 -8.32 -7.559 1 97.56 115 LYS B O 1
ATOM 2321 N N . ASN B 1 116 ? 9.18 -8.773 -5.371 1 98.12 116 ASN B N 1
ATOM 2322 C CA . ASN B 1 116 ? 9.219 -10.219 -5.551 1 98.12 116 ASN B CA 1
ATOM 2323 C C . ASN B 1 116 ? 8.109 -10.703 -6.477 1 98.12 116 ASN B C 1
ATOM 2325 O O . ASN B 1 116 ? 8.273 -11.688 -7.191 1 98.12 116 ASN B O 1
ATOM 2329 N N . PHE B 1 117 ? 7.035 -9.984 -6.512 1 98.5 117 PHE B N 1
ATOM 2330 C CA . PHE B 1 117 ? 5.883 -10.422 -7.285 1 98.5 117 PHE B CA 1
ATOM 2331 C C . PHE B 1 117 ? 5.562 -9.43 -8.391 1 98.5 117 PHE B C 1
ATOM 2333 O O . PHE B 1 117 ? 4.531 -9.539 -9.062 1 98.5 117 PHE B O 1
ATOM 2340 N N . GLU B 1 118 ? 6.434 -8.477 -8.555 1 97.88 118 GLU B N 1
ATOM 2341 C CA . GLU B 1 118 ? 6.367 -7.465 -9.602 1 97.88 118 GLU B CA 1
ATOM 2342 C C . GLU B 1 118 ? 4.996 -6.801 -9.648 1 97.88 118 GLU B C 1
ATOM 2344 O O . GLU B 1 118 ? 4.395 -6.676 -10.711 1 97.88 118 GLU B O 1
ATOM 2349 N N . ILE B 1 119 ? 4.523 -6.359 -8.516 1 97.25 119 ILE B N 1
ATOM 2350 C CA . ILE B 1 119 ? 3.236 -5.68 -8.422 1 97.25 119 ILE B CA 1
ATOM 2351 C C . ILE B 1 119 ? 3.455 -4.176 -8.297 1 97.25 119 ILE B C 1
ATOM 2353 O O . ILE B 1 119 ? 3.768 -3.67 -7.219 1 97.25 119 ILE B O 1
ATOM 2357 N N . CYS B 1 120 ? 3.166 -3.541 -9.391 1 96.19 120 CYS B N 1
ATOM 2358 C CA . CYS B 1 120 ? 3.252 -2.086 -9.352 1 96.19 120 CYS B CA 1
ATOM 2359 C C . CYS B 1 120 ? 2.23 -1.502 -8.383 1 96.19 120 CYS B C 1
ATOM 2361 O O . CYS B 1 120 ? 1.089 -1.961 -8.328 1 96.19 120 CYS B O 1
ATOM 2363 N N . TYR B 1 121 ? 2.623 -0.471 -7.664 1 94.38 121 TYR B N 1
ATOM 2364 C CA . TYR B 1 121 ? 1.722 0.077 -6.656 1 94.38 121 TYR B CA 1
ATOM 2365 C C . TYR B 1 121 ? 0.526 0.761 -7.309 1 94.38 121 TYR B C 1
ATOM 2367 O O . TYR B 1 121 ? -0.536 0.887 -6.695 1 94.38 121 TYR B O 1
ATOM 2375 N N . GLN B 1 122 ? 0.568 1.065 -8.602 1 92.44 122 GLN B N 1
ATOM 2376 C CA . GLN B 1 122 ? -0.527 1.703 -9.32 1 92.44 122 GLN B CA 1
ATOM 2377 C C . GLN B 1 122 ? -1.648 0.708 -9.609 1 92.44 122 GLN B C 1
ATOM 2379 O O . GLN B 1 122 ? -2.762 1.105 -9.961 1 92.44 122 GLN B O 1
ATOM 2384 N N . TRP B 1 123 ? -1.319 -0.544 -9.461 1 92.62 123 TRP B N 1
ATOM 2385 C CA . TRP B 1 123 ? -2.297 -1.573 -9.797 1 92.62 123 TRP B CA 1
ATOM 2386 C C . TRP B 1 123 ? -3.115 -1.966 -8.57 1 92.62 123 TRP B C 1
ATOM 2388 O O . TRP B 1 123 ? -4.277 -2.363 -8.695 1 92.62 123 TRP B O 1
ATOM 2398 N N . SER B 1 124 ? -2.426 -1.827 -7.441 1 94.31 124 SER B N 1
ATOM 2399 C CA . SER B 1 124 ? -3.084 -2.307 -6.23 1 94.31 124 SER B CA 1
ATOM 2400 C C . SER B 1 124 ? -2.484 -1.668 -4.984 1 94.31 124 SER B C 1
ATOM 2402 O O . SER B 1 124 ? -1.263 -1.533 -4.875 1 94.31 124 SER B O 1
ATOM 2404 N N . PRO B 1 125 ? -3.381 -1.41 -4.023 1 95.75 125 PRO B N 1
ATOM 2405 C CA . PRO B 1 125 ? -2.857 -0.981 -2.723 1 95.75 125 PRO B CA 1
ATOM 2406 C C . PRO B 1 125 ? -2.438 -2.154 -1.84 1 95.75 125 PRO B C 1
ATOM 2408 O O . PRO B 1 125 ? -1.817 -1.952 -0.792 1 95.75 125 PRO B O 1
ATOM 2411 N N . LEU B 1 126 ? -2.746 -3.33 -2.189 1 97.88 126 LEU B N 1
ATOM 2412 C CA . LEU B 1 126 ? -2.467 -4.508 -1.377 1 97.88 126 LEU B CA 1
ATOM 2413 C C . LEU B 1 126 ? -3.084 -4.371 0.011 1 97.88 126 LEU B C 1
ATOM 2415 O O . LEU B 1 126 ? -2.422 -4.625 1.019 1 97.88 126 LEU B O 1
ATOM 2419 N N . ASP B 1 127 ? -4.371 -4.059 0.003 1 97.88 127 ASP B N 1
ATOM 2420 C CA . ASP B 1 127 ? -4.938 -3.699 1.3 1 97.88 127 ASP B CA 1
ATOM 2421 C C . ASP B 1 127 ? -5.918 -4.762 1.783 1 97.88 127 ASP B C 1
ATOM 2423 O O . ASP B 1 127 ? -6.52 -4.621 2.852 1 97.88 127 ASP B O 1
ATOM 2427 N N . LYS B 1 128 ? -6.082 -5.797 0.974 1 98.25 128 LYS B N 1
ATOM 2428 C CA . LYS B 1 128 ? -6.848 -6.969 1.384 1 98.25 128 LYS B CA 1
ATOM 2429 C C . LYS B 1 128 ? -6.078 -8.258 1.098 1 98.25 128 LYS B C 1
ATOM 2431 O O . LYS B 1 128 ? -5.219 -8.289 0.215 1 98.25 128 LYS B O 1
ATOM 2436 N N . LEU B 1 129 ? -6.391 -9.266 1.881 1 98.81 129 LEU B N 1
ATOM 2437 C CA . LEU B 1 129 ? -5.859 -10.609 1.694 1 98.81 129 LEU B CA 1
ATOM 2438 C C . LEU B 1 129 ? -6.98 -11.641 1.661 1 98.81 129 LEU B C 1
ATOM 2440 O O . LEU B 1 129 ? -7.859 -11.641 2.525 1 98.81 129 LEU B O 1
ATOM 2444 N N . ALA B 1 130 ? -6.98 -12.43 0.646 1 98.69 130 ALA B N 1
ATOM 2445 C CA . ALA B 1 130 ? -7.832 -13.617 0.613 1 98.69 130 ALA B CA 1
ATOM 2446 C C . ALA B 1 130 ? -7.023 -14.883 0.88 1 98.69 130 ALA B C 1
ATOM 2448 O O . ALA B 1 130 ? -5.953 -15.078 0.297 1 98.69 130 ALA B O 1
ATOM 2449 N N . LYS B 1 131 ? -7.422 -15.641 1.788 1 98.88 131 LYS B N 1
ATOM 2450 C CA . LYS B 1 131 ? -7 -17.031 2.006 1 98.88 131 LYS B CA 1
ATOM 2451 C C . LYS B 1 131 ? -8.086 -18 1.574 1 98.88 131 LYS B C 1
ATOM 2453 O O . LYS B 1 131 ? -9.188 -18 2.127 1 98.88 131 LYS B O 1
ATOM 2458 N N . CYS B 1 132 ? -7.816 -18.828 0.647 1 98.88 132 CYS B N 1
ATOM 2459 C CA . CYS B 1 132 ? -8.836 -19.703 0.089 1 98.88 132 CYS B CA 1
ATOM 2460 C C . CYS B 1 132 ? -8.297 -21.125 -0.074 1 98.88 132 CYS B C 1
ATOM 2462 O O . CYS B 1 132 ? -7.09 -21.344 0.036 1 98.88 132 CYS B O 1
ATOM 2464 N N . THR B 1 133 ? -9.172 -22 -0.299 1 98.94 133 THR B N 1
ATOM 2465 C CA . THR B 1 133 ? -8.836 -23.359 -0.681 1 98.94 133 THR B CA 1
ATOM 2466 C C . THR B 1 133 ? -8.953 -23.547 -2.191 1 98.94 133 THR B C 1
ATOM 2468 O O . THR B 1 133 ? -10.008 -23.281 -2.775 1 98.94 133 THR B O 1
ATOM 2471 N N . LEU B 1 134 ? -7.902 -23.891 -2.811 1 98.94 134 LEU B N 1
ATOM 2472 C CA . LEU B 1 134 ? -7.922 -24.344 -4.199 1 98.94 134 LEU B CA 1
ATOM 2473 C C . LEU B 1 134 ? -8.477 -25.766 -4.305 1 98.94 134 LEU B C 1
ATOM 2475 O O . LEU B 1 134 ? -7.922 -26.688 -3.713 1 98.94 134 LEU B O 1
ATOM 2479 N N . LYS B 1 135 ? -9.453 -25.922 -5.082 1 98.75 135 LYS B N 1
ATOM 2480 C CA . LYS B 1 135 ? -10.094 -27.234 -5.199 1 98.75 135 LYS B CA 1
ATOM 2481 C C . LYS B 1 135 ? -9.18 -28.234 -5.895 1 98.75 135 LYS B C 1
ATOM 2483 O O . LYS B 1 135 ? -8.523 -27.906 -6.883 1 98.75 135 LYS B O 1
ATOM 2488 N N . ALA B 1 136 ? -9.234 -29.469 -5.336 1 98.69 136 ALA B N 1
ATOM 2489 C CA . ALA B 1 136 ? -8.539 -30.547 -6.023 1 98.69 136 ALA B CA 1
ATOM 2490 C C . ALA B 1 136 ? -9 -30.656 -7.473 1 98.69 136 ALA B C 1
ATOM 2492 O O . ALA B 1 136 ? -10.172 -30.438 -7.781 1 98.69 136 ALA B O 1
ATOM 2493 N N . GLY B 1 137 ? -8.07 -30.984 -8.344 1 98.69 137 GLY B N 1
ATOM 2494 C CA . GLY B 1 137 ? -8.375 -31.172 -9.75 1 98.69 137 GLY B CA 1
ATOM 2495 C C . GLY B 1 137 ? -8.211 -29.906 -10.57 1 98.69 137 GLY B C 1
ATOM 2496 O O . GLY B 1 137 ? -8.391 -29.906 -11.789 1 98.69 137 GLY B O 1
ATOM 2497 N N . THR B 1 138 ? -7.852 -28.781 -9.898 1 98.81 138 THR B N 1
ATOM 2498 C CA . THR B 1 138 ? -7.691 -27.516 -10.586 1 98.81 138 THR B CA 1
ATOM 2499 C C . THR B 1 138 ? -6.328 -27.438 -11.273 1 98.81 138 THR B C 1
ATOM 2501 O O . THR B 1 138 ? -5.312 -27.828 -10.695 1 98.81 138 THR B O 1
ATOM 2504 N N . LYS B 1 139 ? -6.34 -26.922 -12.531 1 98.88 139 LYS B N 1
ATOM 2505 C CA . LYS B 1 139 ? -5.086 -26.641 -13.219 1 98.88 139 LYS B CA 1
ATOM 2506 C C . LYS B 1 139 ? -4.621 -25.219 -12.93 1 98.88 139 LYS B C 1
ATOM 2508 O O . LYS B 1 139 ? -5.418 -24.266 -12.977 1 98.88 139 LYS B O 1
ATOM 2513 N N . VAL B 1 140 ? -3.355 -25.109 -12.617 1 98.94 140 VAL B N 1
ATOM 2514 C CA . VAL B 1 140 ? -2.742 -23.812 -12.359 1 98.94 140 VAL B CA 1
ATOM 2515 C C . VAL B 1 140 ? -1.414 -23.719 -13.102 1 98.94 140 VAL B C 1
ATOM 2517 O O . VAL B 1 140 ? -0.849 -24.734 -13.523 1 98.94 140 VAL B O 1
ATOM 2520 N N . VAL B 1 141 ? -1.006 -22.516 -13.391 1 98.94 141 VAL B N 1
ATOM 2521 C CA . VAL B 1 141 ? 0.371 -22.281 -13.812 1 98.94 141 VAL B CA 1
ATOM 2522 C C . VAL B 1 141 ? 1.214 -21.844 -12.625 1 98.94 141 VAL B C 1
ATOM 2524 O O . VAL B 1 141 ? 0.846 -20.891 -11.914 1 98.94 141 VAL B O 1
ATOM 2527 N N . VAL B 1 142 ? 2.26 -22.562 -12.336 1 98.94 142 VAL B N 1
ATOM 2528 C CA . VAL B 1 142 ? 3.25 -22.156 -11.344 1 98.94 142 VAL B CA 1
ATOM 2529 C C . VAL B 1 142 ? 4.496 -21.625 -12.047 1 98.94 142 VAL B C 1
ATOM 2531 O O . VAL B 1 142 ? 5.055 -22.297 -12.922 1 98.94 142 VAL B O 1
ATOM 2534 N N . GLY B 1 143 ? 4.871 -20.391 -11.656 1 98.88 143 GLY B N 1
ATOM 2535 C CA . GLY B 1 143 ? 6.02 -19.828 -12.352 1 98.88 143 GLY B CA 1
ATOM 2536 C C . GLY B 1 143 ? 6.621 -18.641 -11.633 1 98.88 143 GLY B C 1
ATOM 2537 O O . GLY B 1 143 ? 6.234 -18.328 -10.5 1 98.88 143 GLY B O 1
ATOM 2538 N N . ASN B 1 144 ? 7.613 -18.062 -12.305 1 98.88 144 ASN B N 1
ATOM 2539 C CA . ASN B 1 144 ? 8.344 -16.891 -11.805 1 98.88 144 ASN B CA 1
ATOM 2540 C C . ASN B 1 144 ? 7.973 -15.633 -12.586 1 98.88 144 ASN B C 1
ATOM 2542 O O . ASN B 1 144 ? 7.77 -15.68 -13.797 1 98.88 144 ASN B O 1
ATOM 2546 N N . GLY B 1 145 ? 7.934 -14.586 -11.852 1 98.62 145 GLY B N 1
ATOM 2547 C CA . GLY B 1 145 ? 7.398 -13.352 -12.414 1 98.62 145 GLY B CA 1
ATOM 2548 C C . GLY B 1 145 ? 8.281 -12.758 -13.492 1 98.62 145 GLY B C 1
ATOM 2549 O O . GLY B 1 145 ? 9.516 -12.836 -13.406 1 98.62 145 GLY B O 1
ATOM 2550 N N . GLN B 1 146 ? 7.668 -12.125 -14.484 1 98.19 146 GLN B N 1
ATOM 2551 C CA . GLN B 1 146 ? 8.305 -11.336 -15.531 1 98.19 146 GLN B CA 1
ATOM 2552 C C . GLN B 1 146 ? 8.555 -9.898 -15.062 1 98.19 146 GLN B C 1
ATOM 2554 O O . GLN B 1 146 ? 7.875 -9.414 -14.156 1 98.19 146 GLN B O 1
ATOM 2559 N N . SER B 1 147 ? 9.562 -9.289 -15.633 1 98.19 147 SER B N 1
ATOM 2560 C CA . SER B 1 147 ? 9.805 -7.883 -15.336 1 98.19 147 SER B CA 1
ATOM 2561 C C . SER B 1 147 ? 8.57 -7.035 -15.641 1 98.19 147 SER B C 1
ATOM 2563 O O . SER B 1 147 ? 7.742 -7.418 -16.469 1 98.19 147 SER B O 1
ATOM 2565 N N . ALA B 1 148 ? 8.445 -5.934 -14.914 1 97.81 148 ALA B N 1
ATOM 2566 C CA . ALA B 1 148 ? 7.332 -5.012 -15.086 1 97.81 148 ALA B CA 1
ATOM 2567 C C . ALA B 1 148 ? 7.805 -3.561 -15.031 1 97.81 148 ALA B C 1
ATOM 2569 O O . ALA B 1 148 ? 8.516 -3.17 -14.102 1 97.81 148 ALA B O 1
ATOM 2570 N N . LYS B 1 149 ? 7.387 -2.824 -16 1 97.25 149 LYS B N 1
ATOM 2571 C CA . LYS B 1 149 ? 7.578 -1.378 -15.938 1 97.25 149 LYS B CA 1
ATOM 2572 C C . LYS B 1 149 ? 6.398 -0.691 -15.258 1 97.25 149 LYS B C 1
ATOM 2574 O O . LYS B 1 149 ? 5.27 -0.761 -15.742 1 97.25 149 LYS B O 1
ATOM 2579 N N . CYS B 1 150 ? 6.652 -0.071 -14.211 1 95.62 150 CYS B N 1
ATOM 2580 C CA . CYS B 1 150 ? 5.598 0.546 -13.414 1 95.62 150 CYS B CA 1
ATOM 2581 C C . CYS B 1 150 ? 5.449 2.023 -13.758 1 95.62 150 CYS B C 1
ATOM 2583 O O . CYS B 1 150 ? 4.34 2.557 -13.758 1 95.62 150 CYS B O 1
ATOM 2585 N N . SER B 1 151 ? 6.477 2.658 -13.961 1 90.69 151 SER B N 1
ATOM 2586 C CA . SER B 1 151 ? 6.543 4.062 -14.352 1 90.69 151 SER B CA 1
ATOM 2587 C C . SER B 1 151 ? 7.844 4.371 -15.086 1 90.69 151 SER B C 1
ATOM 2589 O O . SER B 1 151 ? 8.641 3.469 -15.352 1 90.69 151 SER B O 1
ATOM 2591 N N . GLU B 1 152 ? 8 5.66 -15.422 1 88.75 152 GLU B N 1
ATOM 2592 C CA . GLU B 1 152 ? 9.234 6.086 -16.078 1 88.75 152 GLU B CA 1
ATOM 2593 C C . GLU B 1 152 ? 10.445 5.84 -15.188 1 88.75 152 GLU B C 1
ATOM 2595 O O . GLU B 1 152 ? 11.547 5.602 -15.68 1 88.75 152 GLU B O 1
ATOM 2600 N N . TYR B 1 153 ? 10.211 5.738 -13.891 1 85.75 153 TYR B N 1
ATOM 2601 C CA . TYR B 1 153 ? 11.359 5.699 -12.984 1 85.75 153 TYR B CA 1
ATOM 2602 C C . TYR B 1 153 ? 11.391 4.387 -12.211 1 85.75 153 TYR B C 1
ATOM 2604 O O . TYR B 1 153 ? 12.281 4.172 -11.383 1 85.75 153 TYR B O 1
ATOM 2612 N N . LEU B 1 154 ? 10.414 3.537 -12.5 1 92.56 154 LEU B N 1
ATOM 2613 C CA . LEU B 1 154 ? 10.367 2.309 -11.719 1 92.56 154 LEU B CA 1
ATOM 2614 C C . LEU B 1 154 ? 10.055 1.108 -12.602 1 92.56 154 LEU B C 1
ATOM 2616 O O . LEU B 1 154 ? 9.055 1.098 -13.32 1 92.56 154 LEU B O 1
ATOM 2620 N N . SER B 1 155 ? 10.891 0.156 -12.516 1 96.38 155 SER B N 1
ATOM 2621 C CA . SER B 1 155 ? 10.664 -1.173 -13.078 1 96.38 155 SER B CA 1
ATOM 2622 C C . SER B 1 155 ? 11.125 -2.264 -12.117 1 96.38 155 SER B C 1
ATOM 2624 O O . SER B 1 155 ? 12.086 -2.076 -11.367 1 96.38 155 SER B O 1
ATOM 2626 N N . TYR B 1 156 ? 10.438 -3.318 -12.148 1 97.44 156 TYR B N 1
ATOM 2627 C CA . TYR B 1 156 ? 10.859 -4.508 -11.422 1 97.44 156 TYR B CA 1
ATOM 2628 C C . TYR B 1 156 ? 11.523 -5.512 -12.352 1 97.44 156 TYR B C 1
ATOM 2630 O O . TYR B 1 156 ? 11.047 -5.75 -13.461 1 97.44 156 TYR B O 1
ATOM 2638 N N . PRO B 1 157 ? 12.641 -6.059 -11.906 1 97.56 157 PRO B N 1
ATOM 2639 C CA . PRO B 1 157 ? 13.219 -7.16 -12.68 1 97.56 157 PRO B CA 1
ATOM 2640 C C . PRO B 1 157 ? 12.461 -8.469 -12.5 1 97.56 157 PRO B C 1
ATOM 2642 O O . PRO B 1 157 ? 11.523 -8.539 -11.703 1 97.56 157 PRO B O 1
ATOM 2645 N N . VAL B 1 158 ? 12.844 -9.484 -13.312 1 98.5 158 VAL B N 1
ATOM 2646 C CA . VAL B 1 158 ? 12.32 -10.828 -13.078 1 98.5 158 VAL B CA 1
ATOM 2647 C C . VAL B 1 158 ? 12.633 -11.266 -11.648 1 98.5 158 VAL B C 1
ATOM 2649 O O . VAL B 1 158 ? 13.547 -10.734 -11.016 1 98.5 158 VAL B O 1
ATOM 2652 N N . SER B 1 159 ? 11.852 -12.188 -11.156 1 98.38 159 SER B N 1
ATOM 2653 C CA . SER B 1 159 ? 12.023 -12.648 -9.781 1 98.38 159 SER B CA 1
ATOM 2654 C C . SER B 1 159 ? 12.008 -14.172 -9.703 1 98.38 159 SER B C 1
ATOM 2656 O O . SER B 1 159 ? 11.305 -14.828 -10.477 1 98.38 159 SER B O 1
ATOM 2658 N N . GLU B 1 160 ? 12.734 -14.68 -8.75 1 98.12 160 GLU B N 1
ATOM 2659 C CA . GLU B 1 160 ? 12.773 -16.125 -8.562 1 98.12 160 GLU B CA 1
ATOM 2660 C C . GLU B 1 160 ? 11.562 -16.625 -7.773 1 98.12 160 GLU B C 1
ATOM 2662 O O . GLU B 1 160 ? 11.312 -17.828 -7.695 1 98.12 160 GLU B O 1
ATOM 2667 N N . LYS B 1 161 ? 10.797 -15.719 -7.223 1 98.25 161 LYS B N 1
ATOM 2668 C CA . LYS B 1 161 ? 9.641 -16.125 -6.426 1 98.25 161 LYS B CA 1
ATOM 2669 C C . LYS B 1 161 ? 8.562 -16.75 -7.301 1 98.25 161 LYS B C 1
ATOM 2671 O O . LYS B 1 161 ? 8.273 -16.25 -8.391 1 98.25 161 LYS B O 1
ATOM 2676 N N . GLN B 1 162 ? 7.977 -17.828 -6.797 1 98.5 162 GLN B N 1
ATOM 2677 C CA . GLN B 1 162 ? 6.91 -18.484 -7.543 1 98.5 162 GLN B CA 1
ATOM 2678 C C . GLN B 1 162 ? 5.566 -17.812 -7.301 1 98.5 162 GLN B C 1
ATOM 2680 O O . GLN B 1 162 ? 5.25 -17.422 -6.172 1 98.5 162 GLN B O 1
ATOM 2685 N N . GLN B 1 163 ? 4.848 -17.734 -8.383 1 98.69 163 GLN B N 1
ATOM 2686 C CA . GLN B 1 163 ? 3.461 -17.281 -8.391 1 98.69 163 GLN B CA 1
ATOM 2687 C C . GLN B 1 163 ? 2.539 -18.344 -8.984 1 98.69 163 GLN B C 1
ATOM 2689 O O . GLN B 1 163 ? 2.998 -19.266 -9.672 1 98.69 163 GLN B O 1
ATOM 2694 N N . VAL B 1 164 ? 1.291 -18.234 -8.609 1 98.94 164 VAL B N 1
ATOM 2695 C CA . VAL B 1 164 ? 0.271 -19.141 -9.102 1 98.94 164 VAL B CA 1
ATOM 2696 C C . VAL B 1 164 ? -0.742 -18.391 -9.953 1 98.94 164 VAL B C 1
ATOM 2698 O O . VAL B 1 164 ? -1.383 -17.438 -9.477 1 98.94 164 VAL B O 1
ATOM 2701 N N . PHE B 1 165 ? -0.831 -18.812 -11.188 1 98.94 165 PHE B N 1
ATOM 2702 C CA . PHE B 1 165 ? -1.832 -18.25 -12.086 1 98.94 165 PHE B CA 1
ATOM 2703 C C . PHE B 1 165 ? -3.025 -19.188 -12.219 1 98.94 165 PHE B C 1
ATOM 2705 O O . PHE B 1 165 ? -2.857 -20.375 -12.453 1 98.94 165 PHE B O 1
ATOM 2712 N N . ILE B 1 166 ? -4.188 -18.656 -12.055 1 98.81 166 ILE B N 1
ATOM 2713 C CA . ILE B 1 166 ? -5.457 -19.344 -12.242 1 98.81 166 ILE B CA 1
ATOM 2714 C C . ILE B 1 166 ? -6.336 -18.562 -13.211 1 98.81 166 ILE B C 1
ATOM 2716 O O . ILE B 1 166 ? -6.664 -17.406 -12.961 1 98.81 166 ILE B O 1
ATOM 2720 N N . SER B 1 167 ? -6.77 -19.141 -14.242 1 97.94 167 SER B N 1
ATOM 2721 C CA . SER B 1 167 ? -7.484 -18.422 -15.289 1 97.94 167 SER B CA 1
ATOM 2722 C C . SER B 1 167 ? -8.812 -17.875 -14.781 1 97.94 167 SER B C 1
ATOM 2724 O O . SER B 1 167 ? -9.117 -16.703 -14.992 1 97.94 167 SER B O 1
ATOM 2726 N N . GLU B 1 168 ? -9.586 -18.719 -14.109 1 96 168 GLU B N 1
ATOM 2727 C CA . GLU B 1 168 ? -10.859 -18.328 -13.523 1 96 168 GLU B CA 1
ATOM 2728 C C . GLU B 1 168 ? -10.914 -18.672 -12.031 1 96 168 GLU B C 1
ATOM 2730 O O . GLU B 1 168 ? -11.539 -19.656 -11.633 1 96 168 GLU B O 1
ATOM 2735 N N . GLY B 1 169 ? -10.344 -17.781 -11.273 1 96.5 169 GLY B N 1
ATOM 2736 C CA . GLY B 1 169 ? -10.195 -18.047 -9.852 1 96.5 169 GLY B CA 1
ATOM 2737 C C . GLY B 1 169 ? -11.516 -18.281 -9.141 1 96.5 169 GLY B C 1
ATOM 2738 O O . GLY B 1 169 ? -11.641 -19.203 -8.336 1 96.5 169 GLY B O 1
ATOM 2739 N N . ALA B 1 170 ? -12.484 -17.547 -9.469 1 95.12 170 ALA B N 1
ATOM 2740 C CA . ALA B 1 170 ? -13.773 -17.578 -8.781 1 95.12 170 ALA B CA 1
ATOM 2741 C C . ALA B 1 170 ? -14.43 -18.938 -8.891 1 95.12 170 ALA B C 1
ATOM 2743 O O . ALA B 1 170 ? -15.227 -19.328 -8.031 1 95.12 170 ALA B O 1
ATOM 2744 N N . SER B 1 171 ? -14.125 -19.703 -9.883 1 97 171 SER B N 1
ATOM 2745 C CA . SER B 1 171 ? -14.781 -20.969 -10.133 1 97 171 SER B CA 1
ATOM 2746 C C . SER B 1 171 ? -14.086 -22.109 -9.391 1 97 171 SER B C 1
ATOM 2748 O O . SER B 1 171 ? -14.641 -23.203 -9.25 1 97 171 SER B O 1
ATOM 2750 N N . VAL B 1 172 ? -12.898 -21.875 -8.891 1 98.62 172 VAL B N 1
ATOM 2751 C CA . VAL B 1 172 ? -12.133 -23.047 -8.469 1 98.62 172 VAL B CA 1
ATOM 2752 C C . VAL B 1 172 ? -11.648 -22.875 -7.035 1 98.62 172 VAL B C 1
ATOM 2754 O O . VAL B 1 172 ? -11.07 -23.781 -6.449 1 98.62 172 VAL B O 1
ATOM 2757 N N . VAL B 1 173 ? -11.828 -21.672 -6.473 1 98.75 173 VAL B N 1
ATOM 2758 C CA . VAL B 1 173 ? -11.453 -21.5 -5.07 1 98.75 173 VAL B CA 1
ATOM 2759 C C . VAL B 1 173 ? -12.711 -21.484 -4.199 1 98.75 173 VAL B C 1
ATOM 2761 O O . VAL B 1 173 ? -13.797 -21.141 -4.672 1 98.75 173 VAL B O 1
ATOM 2764 N N . GLU B 1 174 ? -12.531 -21.906 -2.918 1 98.25 174 GLU B N 1
ATOM 2765 C CA . GLU B 1 174 ? -13.641 -21.922 -1.975 1 98.25 174 GLU B CA 1
ATOM 2766 C C . GLU B 1 174 ? -13.164 -21.672 -0.548 1 98.25 174 GLU B C 1
ATOM 2768 O O . GLU B 1 174 ? -11.961 -21.547 -0.307 1 98.25 174 GLU B O 1
ATOM 2773 N N . ASN B 1 175 ? -14.133 -21.453 0.391 1 98.56 175 ASN B N 1
ATOM 2774 C CA . ASN B 1 175 ? -13.859 -21.281 1.812 1 98.56 175 ASN B CA 1
ATOM 2775 C C . ASN B 1 175 ? -12.891 -20.125 2.053 1 98.56 175 ASN B C 1
ATOM 2777 O O . ASN B 1 175 ? -11.906 -20.281 2.781 1 98.56 175 ASN B O 1
ATOM 2781 N N . CYS B 1 176 ? -13.211 -19.078 1.448 1 98.5 176 CYS B N 1
ATOM 2782 C CA . CYS B 1 176 ? -12.305 -17.938 1.502 1 98.5 176 CYS B CA 1
ATOM 2783 C C . CYS B 1 176 ? -12.531 -17.125 2.768 1 98.5 176 CYS B C 1
ATOM 2785 O O . CYS B 1 176 ? -13.672 -16.891 3.164 1 98.5 176 CYS B O 1
ATOM 2787 N N . GLN B 1 177 ? -11.445 -16.797 3.389 1 98.62 177 GLN B N 1
ATOM 2788 C CA . GLN B 1 177 ? -11.398 -15.797 4.453 1 98.62 177 GLN B CA 1
ATOM 2789 C C . GLN B 1 177 ? -10.703 -14.523 3.986 1 98.62 177 GLN B C 1
ATOM 2791 O O . GLN B 1 177 ? -9.688 -14.586 3.297 1 98.62 177 GLN B O 1
ATOM 2796 N N . VAL B 1 178 ? -11.281 -13.422 4.336 1 98.38 178 VAL B N 1
ATOM 2797 C CA . VAL B 1 178 ? -10.727 -12.141 3.898 1 98.38 178 VAL B CA 1
ATOM 2798 C C . VAL B 1 178 ? -10.203 -11.367 5.105 1 98.38 178 VAL B C 1
ATOM 2800 O O . VAL B 1 178 ? -10.852 -11.32 6.152 1 98.38 178 VAL B O 1
ATOM 2803 N N . TYR B 1 179 ? -9.039 -10.805 4.934 1 98.81 179 TYR B N 1
ATOM 2804 C CA . TYR B 1 179 ? -8.367 -10.023 5.969 1 98.81 179 TYR B CA 1
ATOM 2805 C C . TYR B 1 179 ? -8.062 -8.609 5.473 1 98.81 179 TYR B C 1
ATOM 2807 O O . TYR B 1 179 ? -7.977 -8.375 4.262 1 98.81 179 TYR B O 1
ATOM 2815 N N . ASP B 1 180 ? -7.859 -7.711 6.426 1 98.81 180 ASP B N 1
ATOM 2816 C CA . ASP B 1 180 ? -7.473 -6.332 6.133 1 98.81 180 ASP B CA 1
ATOM 2817 C C . ASP B 1 180 ? -5.984 -6.113 6.383 1 98.81 180 ASP B C 1
ATOM 2819 O O . ASP B 1 180 ? -5.426 -6.641 7.348 1 98.81 180 ASP B O 1
ATOM 2823 N N . SER B 1 181 ? -5.434 -5.367 5.5 1 98.88 181 SER B N 1
ATOM 2824 C CA . SER B 1 181 ? -4.066 -4.926 5.758 1 98.88 181 SER B CA 1
ATOM 2825 C C . SER B 1 181 ? -4.012 -3.951 6.93 1 98.88 181 SER B C 1
ATOM 2827 O O . SER B 1 181 ? -4.82 -3.023 7.012 1 98.88 181 SER B O 1
ATOM 2829 N N . VAL B 1 182 ? -3.045 -4.219 7.828 1 98.81 182 VAL B N 1
ATOM 2830 C CA . VAL B 1 182 ? -2.801 -3.332 8.961 1 98.81 182 VAL B CA 1
ATOM 2831 C C . VAL B 1 182 ? -1.422 -2.689 8.828 1 98.81 182 VAL B C 1
ATOM 2833 O O . VAL B 1 182 ? -0.43 -3.379 8.578 1 98.81 182 VAL B O 1
ATOM 2836 N N . MET B 1 183 ? -1.388 -1.396 9 1 98.62 183 MET B N 1
ATOM 2837 C CA . MET B 1 183 ? -0.102 -0.708 8.906 1 98.62 183 MET B CA 1
ATOM 2838 C C . MET B 1 183 ? 0.837 -1.168 10.023 1 98.62 183 MET B C 1
ATOM 2840 O O . MET B 1 183 ? 0.462 -1.17 11.195 1 98.62 183 MET B O 1
ATOM 2844 N N . SER B 1 184 ? 1.958 -1.557 9.641 1 98.75 184 SER B N 1
ATOM 2845 C CA . SER B 1 184 ? 3.018 -1.999 10.539 1 98.75 184 SER B CA 1
ATOM 2846 C C . SER B 1 184 ? 4.387 -1.549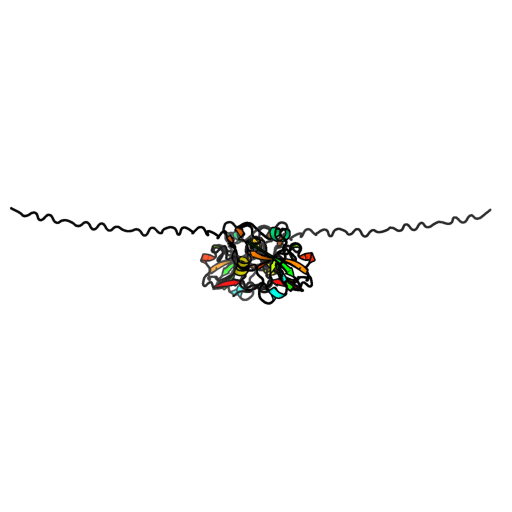 10.047 1 98.75 184 SER B C 1
ATOM 2848 O O . SER B 1 184 ? 4.652 -1.554 8.844 1 98.75 184 SER B O 1
ATOM 2850 N N . TRP B 1 185 ? 5.246 -1.158 10.992 1 98.75 185 TRP B N 1
ATOM 2851 C CA . TRP B 1 185 ? 6.527 -0.543 10.664 1 98.75 185 TRP B CA 1
ATOM 2852 C C . TRP B 1 185 ? 7.668 -1.225 11.414 1 98.75 185 TRP B C 1
ATOM 2854 O O . TRP B 1 185 ? 7.535 -1.555 12.594 1 98.75 185 TRP B O 1
ATOM 2864 N N . GLU B 1 186 ? 8.789 -1.452 10.734 1 98.12 186 GLU B N 1
ATOM 2865 C CA . GLU B 1 186 ? 10 -1.991 11.352 1 98.12 186 GLU B CA 1
ATOM 2866 C C . GLU B 1 186 ? 11.234 -1.234 10.883 1 98.12 186 GLU B C 1
ATOM 2868 O O . GLU B 1 186 ? 11.273 -0.726 9.758 1 98.12 186 GLU B O 1
#

Solvent-accessible surface area (backbone atoms only — not comparable to full-atom values): 20490 Å² total; per-residue (Å²): 136,86,82,76,76,78,78,81,77,80,78,79,77,77,75,75,76,72,80,69,75,68,73,78,68,73,66,72,77,69,70,68,96,62,74,46,68,58,51,74,64,59,75,76,51,39,78,34,39,45,81,49,92,48,69,70,65,47,57,73,43,51,38,54,86,43,68,15,56,17,51,43,66,40,34,28,28,25,73,39,71,39,67,34,24,27,70,25,33,70,87,40,70,87,43,63,51,46,38,66,32,24,77,57,78,85,53,54,44,42,60,54,45,28,42,41,60,33,50,44,41,72,79,35,66,53,32,24,34,36,40,27,32,37,43,50,69,40,67,33,31,29,13,14,25,10,16,18,56,64,52,100,82,38,65,28,56,57,17,49,43,62,36,34,36,29,92,60,27,68,81,45,46,44,84,67,46,77,31,37,21,31,51,38,76,89,138,84,82,76,79,80,80,80,77,78,79,80,78,79,76,76,75,73,80,69,75,69,72,78,69,74,66,70,77,70,68,68,96,62,74,48,68,59,50,73,65,57,74,77,53,40,77,33,39,43,82,49,92,46,69,69,65,47,55,75,43,51,38,54,85,43,68,15,56,16,52,45,65,38,35,31,28,25,71,39,72,40,68,34,24,28,70,25,34,70,86,42,70,86,43,64,51,47,40,66,34,24,77,56,78,84,52,53,44,41,62,54,46,27,42,43,60,32,50,44,40,71,79,37,66,54,32,25,35,36,40,28,33,35,41,50,70,41,67,34,30,28,13,13,25,11,16,18,56,64,51,100,84,39,66,29,52,56,16,50,43,62,36,32,38,29,92,60,27,68,81,44,47,44,84,67,46,78,32,37,20,31,51,39,73,88

Secondary structure (DSSP, 8-state):
--------------------------------SS--S-----GGGGGTEEE---HHHHHHHB--TTB-SEEEEEEEEESS-EEEEEEE-TT-GGGTT-SEEBSS---SBHHHHHHHHT--TTT----EEEEEEEPTT-EEEEEEEPPEE-SSS-EEPP-SSEEEE-TTHHHHEEEEEEEEBB--B-/--------------------------------SS--S-----GGGGGTEEE---HHHHHHHB--TTB-SEEEEEEEEESS-EEEEEEE-TT-GGGTT-SEEBSS---SBHHHHHHHHT--TTT----EEEEEEEPTT-EEEEEEEPPEE-SSS-EEPP-S-EEEE-TTHHHHEEEEEEEEBB--B-

Sequence (372 aa):
MLNMKRILSFTLIAAIQGCANEPSVSQPISSGLYCVGSTALSGELSDKFTPVQDESLLSQAIGEPLQGKLCQGSVYESTQDVIIYRAWNSTNPKSQLGQWWSFELPSGYTADYRKNFEICYQWSPLDKLAKCTLKAGTKVVVGNGQSAKCSEYLSYPVSEKQQVFISEGASVVENCQVYDSVMSWEMLNMKRILSFTLIAAIQGCANEPSVSQPISSGLYCVGSTALSGELSDKFTPVQDESLLSQAIGEPLQGKLCQGSVYESTQDVIIYRAWNSTNPKSQLGQWWSFELPSGYTADYRKNFEICYQWSPLDKLAKCTLKAGTKVVVGNGQSAKCSEYLSYPVSEKQQVFISEGASVVENCQVYDSVMSWE

Radius of gyration: 31.52 Å; Cα contacts (8 Å, |Δi|>4): 827; chains: 2; bounding box: 180×69×49 Å

Organism: Vibrio cholerae serotype O1 (strain ATCC 39315 / El Tor Inaba N16961) (NCBI:txid243277)